Protein 5I14 (pdb70)

Foldseek 3Di:
DALLVLLCVVPPNDPDPPVVVVVVVVLLVQLVVLQCVDPLRNLLLVQDDRQLNSLSSSVCSPQNSVRSSVLNVLSVCSNVLVLVSSLVVQCVDPVCVVPVLSSVQSSVCSVPVDNVSVPD/DALLVLLCVVVVVDDDDPVVVVVVVVLLVVLVVLQCPDPLRNLLLVQDDRQLNSLSSSVCSVQNSVRSSVLRQLSVCSNVLVLVSSLVVLCPDPVCVVPVLSSVQSSVCSNPVDNVSVD

InterPro domains:
  IPR001165 T4-type lysozyme [PR00684] (4-23)
  IPR001165 T4-type lysozyme [PR00684] (24-42)
  IPR001165 T4-type lysozyme [PR00684] (51-70)
  IPR001165 T4-type lysozyme [PR00684] (72-92)
  IPR001165 T4-type lysozyme [PR00684] (95-114)
  IPR001165 T4-type lysozyme [PR00684] (118-137)
  IPR001165 T4-type lysozyme [PR00684] (138-159)
  IPR002196 Glycoside hydrolase, family 24 [PF00959] (11-135)
  IPR023346 Lysozyme-like domain superfamily [SSF53955] (1-161)
  IPR023347 Lysozyme domain superfamily [G3DSA:1.10.530.40] (1-164)
  IPR034690 Endolysin T4 type [MF_04110] (1-159)
  IPR052619 Bacteriophage lysozyme-like [PTHR37406] (4-161)

Structure (mmCIF, N/CA/C/O backbone):
data_5I14
#
_entry.id   5I14
#
_cell.length_a   60.088
_cell.length_b   61.206
_cell.length_c   69.806
_cell.angle_alpha   90.00
_cell.angle_beta   90.00
_cell.angle_gamma   90.00
#
_symmetry.space_group_name_H-M   'P 21 21 21'
#
loop_
_entity.id
_entity.type
_entity.pdbx_description
1 polymer 'mutated and truncated T4 lysozyme'
2 non-polymer 'NICKEL (II) ION'
3 water water
#
loop_
_atom_site.group_PDB
_atom_site.id
_atom_site.type_symbol
_atom_site.label_atom_id
_atom_site.label_alt_id
_atom_site.label_comp_id
_atom_site.label_asym_id
_atom_site.label_entity_id
_atom_site.label_seq_id
_atom_site.pdbx_PDB_ins_code
_atom_site.Cartn_x
_atom_site.Cartn_y
_atom_site.Cartn_z
_atom_site.occupancy
_atom_site.B_iso_or_equiv
_atom_site.auth_seq_id
_atom_site.auth_comp_id
_atom_site.auth_asym_id
_atom_site.auth_atom_id
_atom_site.pdbx_PDB_model_num
ATOM 1 N N . MET A 1 1 ? 0.791 -6.502 7.737 1.00 52.60 1 MET A N 1
ATOM 2 C CA . MET A 1 1 ? 1.919 -5.754 7.197 1.00 45.85 1 MET A CA 1
ATOM 3 C C . MET A 1 1 ? 1.678 -5.389 5.735 1.00 39.16 1 MET A C 1
ATOM 4 O O . MET A 1 1 ? 1.129 -6.177 4.967 1.00 37.83 1 MET A O 1
ATOM 9 N N . ASN A 1 2 ? 2.088 -4.184 5.364 1.00 34.94 2 ASN A N 1
ATOM 10 C CA . ASN A 1 2 ? 2.020 -3.712 3.986 1.00 32.86 2 ASN A CA 1
ATOM 11 C C . ASN A 1 2 ? 3.070 -2.628 3.776 1.00 32.43 2 ASN A C 1
ATOM 12 O O . ASN A 1 2 ? 3.829 -2.321 4.698 1.00 31.37 2 ASN A O 1
ATOM 17 N N . ILE A 1 3 ? 3.119 -2.041 2.582 1.00 29.92 3 ILE A N 1
ATOM 18 C CA . ILE A 1 3 ? 4.159 -1.059 2.276 1.00 30.11 3 ILE A CA 1
ATOM 19 C C . ILE A 1 3 ? 4.125 0.125 3.250 1.00 29.38 3 ILE A C 1
ATOM 20 O O . ILE A 1 3 ? 5.173 0.650 3.631 1.00 30.14 3 ILE A O 1
ATOM 25 N N . PHE A 1 4 ? 2.929 0.532 3.675 1.00 29.99 4 PHE A N 1
ATOM 26 C CA . PHE A 1 4 ? 2.807 1.658 4.592 1.00 26.91 4 PHE A CA 1
ATOM 27 C C . PHE A 1 4 ? 3.354 1.310 5.977 1.00 30.61 4 PHE A C 1
ATOM 28 O O . PHE A 1 4 ? 4.107 2.089 6.561 1.00 35.13 4 PHE A O 1
ATOM 36 N N . GLU A 1 5 ? 2.991 0.138 6.489 1.00 32.28 5 GL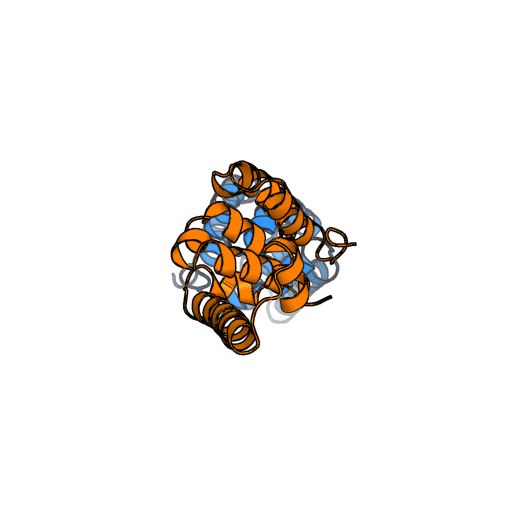U A N 1
ATOM 37 C CA . GLU A 1 5 ? 3.472 -0.303 7.794 1.00 33.77 5 GLU A CA 1
ATOM 38 C C . GLU A 1 5 ? 4.966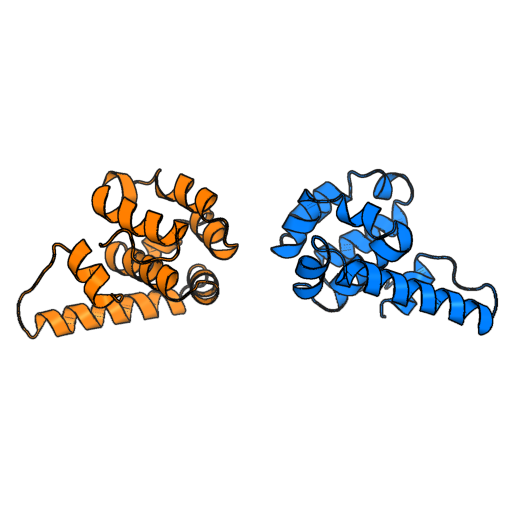 -0.573 7.736 1.00 35.48 5 GLU A C 1
ATOM 39 O O . GLU A 1 5 ? 5.705 -0.258 8.667 1.00 37.72 5 GLU A O 1
ATOM 45 N N . MET A 1 6 ? 5.400 -1.150 6.621 1.00 36.14 6 MET A N 1
ATOM 46 C CA . MET A 1 6 ? 6.813 -1.440 6.392 1.00 33.22 6 MET A CA 1
ATOM 47 C C . MET A 1 6 ? 7.660 -0.174 6.424 1.00 36.18 6 MET A C 1
ATOM 48 O O . MET A 1 6 ? 8.692 -0.114 7.097 1.00 33.82 6 MET A O 1
ATOM 53 N N . LEU A 1 7 ? 7.213 0.842 5.699 1.00 31.95 7 LEU A N 1
ATOM 54 C CA . LEU A 1 7 ? 7.954 2.089 5.617 1.00 37.30 7 LEU A CA 1
ATOM 55 C C . LEU A 1 7 ? 7.935 2.845 6.943 1.00 39.20 7 LEU A C 1
ATOM 56 O O . LEU A 1 7 ? 8.888 3.552 7.259 1.00 41.66 7 LEU A O 1
ATOM 61 N N . ARG A 1 8 ? 6.870 2.675 7.727 1.00 41.65 8 ARG A N 1
ATOM 62 C CA . ARG A 1 8 ? 6.773 3.352 9.020 1.00 43.23 8 ARG A CA 1
ATOM 63 C C . ARG A 1 8 ? 7.834 2.796 9.961 1.00 44.64 8 ARG A C 1
ATOM 64 O O . ARG A 1 8 ? 8.440 3.534 10.735 1.00 45.75 8 ARG A O 1
ATOM 72 N N . ILE A 1 9 ? 8.063 1.491 9.870 1.00 44.00 9 ILE A N 1
ATOM 73 C CA . ILE A 1 9 ? 9.116 0.825 10.636 1.00 42.40 9 ILE A CA 1
ATOM 74 C C . ILE A 1 9 ? 10.513 1.272 10.208 1.00 44.73 9 ILE A C 1
ATOM 75 O O . ILE A 1 9 ? 11.358 1.598 11.048 1.00 44.78 9 ILE A O 1
ATOM 80 N N . ASP A 1 10 ? 10.746 1.314 8.901 1.00 41.22 10 ASP A N 1
ATOM 81 C CA . ASP A 1 10 ? 12.066 1.653 8.389 1.00 45.44 10 ASP A CA 1
ATOM 82 C C . ASP A 1 10 ? 12.352 3.147 8.547 1.00 46.19 10 ASP A C 1
ATOM 83 O O . ASP A 1 10 ? 13.503 3.554 8.711 1.00 48.25 10 ASP A O 1
ATOM 88 N N . GLU A 1 11 ? 11.340 3.962 8.379 1.00 48.01 11 GLU A N 1
ATOM 89 C CA . GLU A 1 11 ? 11.481 5.390 8.537 1.00 49.53 11 GLU A CA 1
ATOM 90 C C . GLU A 1 11 ? 11.125 5.657 9.972 1.00 54.23 11 GLU A C 1
ATOM 91 O O . GLU A 1 11 ? 11.093 4.721 10.740 1.00 58.38 11 GLU A O 1
ATOM 97 N N . GLY A 1 12 ? 10.961 6.907 10.367 1.00 60.67 12 GLY A N 1
ATOM 98 C CA . GLY A 1 12 ? 10.642 7.163 11.757 1.00 63.70 12 GLY A CA 1
ATOM 99 C C . GLY A 1 12 ? 9.310 6.655 12.274 1.00 64.73 12 GLY A C 1
ATOM 100 O O . GLY A 1 12 ? 9.262 5.940 13.256 1.00 66.00 12 GLY A O 1
ATOM 101 N N . GLY A 1 13 ? 8.236 6.942 11.551 1.00 63.80 13 GLY A N 1
ATOM 102 C CA . GLY A 1 13 ? 6.921 6.940 12.152 1.00 62.87 13 GLY A CA 1
ATOM 103 C C . GLY A 1 13 ? 6.743 8.225 12.962 1.00 69.10 13 GLY A C 1
ATOM 104 O O . GLY A 1 13 ? 7.449 9.183 12.749 1.00 68.76 13 GLY A O 1
ATOM 105 N N . GLY A 1 14 ? 5.769 8.239 13.854 1.00 71.80 14 GLY A N 1
ATOM 106 C CA . GLY A 1 14 ? 5.629 9.220 14.924 1.00 66.70 14 GLY A CA 1
ATOM 107 C C . GLY A 1 14 ? 5.190 10.649 14.694 1.00 66.32 14 GLY A C 1
ATOM 108 O O . GLY A 1 14 ? 4.166 11.096 15.216 1.00 66.61 14 GLY A O 1
ATOM 109 N N . SER A 1 15 ? 5.940 11.372 13.893 1.00 62.42 15 SER A N 1
ATOM 110 C CA . SER A 1 15 ? 5.923 12.812 13.962 1.00 58.14 15 SER A CA 1
ATOM 111 C C . SER A 1 15 ? 4.974 13.514 13.019 1.00 57.14 15 SER A C 1
ATOM 112 O O . SER A 1 15 ? 5.094 13.392 11.805 1.00 58.87 15 SER A O 1
ATOM 114 N N . GLY A 1 16 ? 4.054 14.274 13.607 1.00 56.51 16 GLY A N 1
ATOM 115 C CA . GLY A 1 16 ? 3.118 15.128 12.906 1.00 51.91 16 GLY A CA 1
ATOM 116 C C . GLY A 1 16 ? 1.619 14.921 12.677 1.00 56.92 16 GLY A C 1
ATOM 117 O O . GLY A 1 16 ? 0.982 15.829 12.150 1.00 52.18 16 GLY A O 1
ATOM 118 N N . GLY A 1 17 ? 1.040 13.794 13.071 1.00 55.97 17 GLY A N 1
ATOM 119 C CA . GLY A 1 17 ? -0.405 13.633 12.997 1.00 57.69 17 GLY A CA 1
ATOM 120 C C . GLY A 1 17 ? -0.957 13.356 11.618 1.00 53.70 17 GLY A C 1
ATOM 121 O O . GLY A 1 17 ? -0.201 12.929 10.796 1.00 52.48 17 GLY A O 1
ATOM 122 N N . ASP A 1 18 ? -2.252 13.570 11.389 1.00 52.91 18 ASP A N 1
ATOM 123 C CA . ASP A 1 18 ? -2.847 13.320 10.074 1.00 53.87 18 ASP A CA 1
ATOM 124 C C . ASP A 1 18 ? -2.324 14.173 8.922 1.00 50.11 18 ASP A C 1
ATOM 125 O O . ASP A 1 18 ? -2.369 13.749 7.764 1.00 44.30 18 ASP A O 1
ATOM 130 N N . GLU A 1 19 ? -1.815 15.362 9.220 1.00 49.07 19 GLU A N 1
ATOM 131 C CA . GLU A 1 19 ? -1.225 16.174 8.165 1.00 43.06 19 GLU A CA 1
ATOM 132 C C . GLU A 1 19 ? 0.126 15.629 7.733 1.00 39.75 19 GLU A C 1
ATOM 133 O O . GLU A 1 19 ? 0.479 15.676 6.552 1.00 37.42 19 GLU A O 1
ATOM 139 N N . ALA A 1 20 ? 0.860 15.079 8.691 1.00 43.48 20 ALA A N 1
ATOM 140 C CA . ALA A 1 20 ? 2.156 14.483 8.409 1.00 38.61 20 ALA A CA 1
ATOM 141 C C . ALA A 1 20 ? 1.971 13.188 7.637 1.00 35.40 20 ALA A C 1
ATOM 142 O O . ALA A 1 20 ? 2.823 12.800 6.844 1.00 34.28 20 ALA A O 1
ATOM 144 N N . GLU A 1 21 ? 0.832 12.540 7.836 1.00 38.55 21 GLU A N 1
ATOM 145 C CA . GLU A 1 21 ? 0.614 11.256 7.195 1.00 39.20 21 GLU A CA 1
ATOM 146 C C . GLU A 1 21 ? 0.176 11.471 5.759 1.00 36.19 21 GLU A C 1
ATOM 147 O O . GLU A 1 21 ? 0.366 10.607 4.909 1.00 34.25 21 GLU A O 1
ATOM 153 N N . LYS A 1 22 ? -0.352 12.656 5.473 1.00 31.93 22 LYS A N 1
ATOM 154 C CA . LYS A 1 22 ? -0.632 13.029 4.094 1.00 30.55 22 LYS A CA 1
ATOM 155 C C . LYS A 1 22 ? 0.659 13.136 3.294 1.00 34.14 22 LYS A C 1
ATOM 156 O O . LYS A 1 22 ? 0.732 12.652 2.167 1.00 29.69 22 LYS A O 1
ATOM 159 N N . LEU A 1 23 ? 1.682 13.755 3.881 1.00 29.20 23 LEU A N 1
ATOM 160 C CA . LEU A 1 23 ? 2.973 13.875 3.214 1.00 33.06 23 LEU A CA 1
ATOM 161 C C . LEU A 1 23 ? 3.608 12.501 3.019 1.00 30.33 23 LEU A C 1
ATOM 162 O O . LEU A 1 23 ? 4.182 12.216 1.969 1.00 29.17 23 LEU A O 1
ATOM 167 N N . PHE A 1 24 ? 3.504 11.662 4.044 1.00 29.62 24 PHE A N 1
ATOM 168 C CA . PHE A 1 24 ? 3.994 10.288 3.978 1.00 30.34 24 PHE A CA 1
ATOM 169 C C . PHE A 1 24 ? 3.307 9.513 2.852 1.00 30.38 24 PHE A C 1
ATOM 170 O O . PHE A 1 24 ? 3.976 8.909 2.009 1.00 29.17 24 PHE A O 1
ATOM 178 N N . ASN A 1 25 ? 1.978 9.554 2.818 1.00 31.82 25 ASN A N 1
ATOM 179 C CA . ASN A 1 25 ? 1.244 8.848 1.773 1.00 31.18 25 ASN A CA 1
ATOM 180 C C . ASN A 1 25 ? 1.599 9.384 0.392 1.00 29.59 25 ASN A C 1
ATOM 181 O O . ASN A 1 25 ? 1.737 8.621 -0.560 1.00 29.70 25 ASN A O 1
ATOM 186 N N . GLN A 1 26 ? 1.774 10.697 0.291 1.00 28.90 26 GLN A N 1
ATOM 187 C CA . GLN A 1 26 ? 2.132 11.310 -0.981 1.00 27.81 26 GLN A CA 1
ATOM 188 C C . GLN A 1 26 ? 3.505 10.831 -1.440 1.00 30.74 26 GLN A C 1
ATOM 189 O O . GLN A 1 26 ? 3.733 10.628 -2.632 1.00 29.75 26 GLN A O 1
ATOM 195 N N . ASP A 1 27 ? 4.420 10.652 -0.494 1.00 29.82 27 ASP A N 1
ATOM 196 C CA . ASP A 1 27 ? 5.750 10.157 -0.835 1.00 26.94 27 ASP A CA 1
ATOM 197 C C . ASP A 1 27 ? 5.678 8.694 -1.295 1.00 26.07 27 ASP A C 1
ATOM 198 O O . ASP A 1 27 ? 6.404 8.289 -2.205 1.00 25.95 27 ASP A O 1
ATOM 203 N N . VAL A 1 28 ? 4.797 7.907 -0.681 1.00 26.73 28 VAL A N 1
ATOM 204 C CA . VAL A 1 28 ? 4.605 6.526 -1.121 1.00 28.33 28 VAL A CA 1
ATOM 205 C C . VAL A 1 28 ? 4.061 6.534 -2.545 1.00 28.58 28 VAL A C 1
ATOM 206 O O . VAL A 1 28 ? 4.566 5.825 -3.411 1.00 27.57 28 VAL A O 1
ATOM 210 N N . ASP A 1 29 ? 3.054 7.371 -2.789 1.00 27.52 29 ASP A N 1
ATOM 211 C CA . ASP A 1 29 ? 2.484 7.506 -4.126 1.00 27.01 29 ASP A CA 1
ATOM 212 C C . ASP A 1 29 ? 3.522 7.923 -5.156 1.00 30.34 29 ASP A C 1
ATOM 213 O O . ASP A 1 29 ? 3.535 7.399 -6.270 1.00 33.80 29 ASP A O 1
ATOM 218 N N . ALA A 1 30 ? 4.397 8.855 -4.778 1.00 30.65 30 ALA A N 1
ATOM 219 C CA . ALA A 1 30 ? 5.441 9.344 -5.675 1.00 30.81 30 ALA A CA 1
ATOM 220 C C . ALA A 1 30 ? 6.435 8.240 -6.020 1.00 32.75 30 ALA A C 1
ATOM 221 O O . ALA A 1 30 ? 6.948 8.180 -7.137 1.00 31.81 30 ALA A O 1
ATOM 223 N N . ALA A 1 31 ? 6.717 7.384 -5.044 1.00 29.13 31 ALA A N 1
ATOM 224 C CA . ALA A 1 31 ? 7.622 6.259 -5.249 1.00 28.25 31 ALA A CA 1
ATOM 225 C C . ALA A 1 31 ? 7.042 5.291 -6.282 1.00 30.65 31 ALA A C 1
ATOM 226 O O . ALA A 1 31 ? 7.734 4.855 -7.200 1.00 31.98 31 ALA A O 1
ATOM 228 N N . VAL A 1 32 ? 5.759 4.984 -6.137 1.00 29.56 32 VAL A N 1
ATOM 229 C CA . VAL A 1 32 ? 5.073 4.094 -7.064 1.00 31.56 32 VAL A CA 1
ATOM 230 C C . VAL A 1 32 ? 5.034 4.703 -8.462 1.00 34.99 32 VAL A C 1
ATOM 231 O O . VAL A 1 32 ? 5.289 4.022 -9.454 1.00 33.77 32 VAL A O 1
ATOM 235 N N . ARG A 1 33 ? 4.736 5.997 -8.530 1.00 33.78 33 ARG A N 1
ATOM 236 C CA . ARG A 1 33 ? 4.685 6.692 -9.809 1.00 35.71 33 ARG A CA 1
ATOM 237 C C . ARG A 1 33 ? 6.058 6.723 -10.468 1.00 33.97 33 ARG A C 1
ATOM 238 O O . ARG A 1 33 ? 6.175 6.581 -11.685 1.00 36.56 33 ARG A O 1
ATOM 246 N N . GLY A 1 34 ? 7.094 6.906 -9.658 1.00 32.98 34 GLY A N 1
ATOM 247 C CA . GLY A 1 34 ? 8.457 6.874 -10.148 1.00 35.34 34 GLY A CA 1
ATOM 248 C C . GLY A 1 34 ? 8.791 5.535 -10.775 1.00 37.57 34 GLY A C 1
ATOM 249 O O . GLY A 1 34 ? 9.427 5.466 -11.827 1.00 38.39 34 GLY A O 1
ATOM 250 N N . ILE A 1 35 ? 8.362 4.464 -10.116 1.00 33.41 35 ILE A N 1
ATOM 251 C CA . ILE A 1 35 ? 8.551 3.117 -10.633 1.00 34.21 35 ILE A CA 1
ATOM 252 C C . ILE A 1 35 ? 7.835 2.922 -11.966 1.00 35.63 35 ILE A C 1
ATOM 253 O O . ILE A 1 35 ? 8.441 2.508 -12.953 1.00 36.63 35 ILE A O 1
ATOM 258 N N . LEU A 1 36 ? 6.549 3.250 -11.995 1.00 34.92 36 LEU A N 1
ATOM 259 C CA . LEU A 1 36 ? 5.708 2.953 -13.148 1.00 37.83 36 LEU A CA 1
ATOM 260 C C . LEU A 1 36 ? 6.037 3.779 -14.391 1.00 37.24 36 LEU A C 1
ATOM 261 O O . LEU A 1 36 ? 5.631 3.420 -15.494 1.00 40.01 36 LEU A O 1
ATOM 266 N N . ARG A 1 37 ? 6.783 4.866 -14.231 1.00 37.81 37 ARG A N 1
ATOM 267 C CA . ARG A 1 37 ? 7.119 5.695 -15.383 1.00 39.30 37 ARG A CA 1
ATOM 268 C C . ARG A 1 37 ? 8.560 5.466 -15.821 1.00 43.28 37 ARG A C 1
ATOM 269 O O . ARG A 1 37 ? 9.014 6.020 -16.823 1.00 44.09 37 ARG A O 1
ATOM 277 N N . ASN A 1 38 ? 9.278 4.638 -15.070 1.00 41.77 38 ASN A N 1
ATOM 278 C CA . ASN A 1 38 ? 10.661 4.340 -15.399 1.00 36.24 38 ASN A CA 1
ATOM 279 C C . ASN A 1 38 ? 10.767 3.031 -16.178 1.00 39.26 38 ASN A C 1
ATOM 280 O O . ASN A 1 38 ? 10.261 1.995 -15.744 1.00 35.61 38 ASN A O 1
ATOM 285 N N . ALA A 1 39 ? 11.445 3.087 -17.321 1.00 35.37 39 ALA A N 1
ATOM 286 C CA . ALA A 1 39 ? 11.514 1.959 -18.243 1.00 38.94 39 ALA A CA 1
ATOM 287 C C . ALA A 1 39 ? 12.291 0.772 -17.678 1.00 38.80 39 ALA A C 1
ATOM 288 O O . ALA A 1 39 ? 12.093 -0.360 -18.112 1.00 42.34 39 ALA A O 1
ATOM 290 N N . LYS A 1 40 ? 13.186 1.025 -16.727 1.00 39.59 40 LYS A N 1
ATOM 291 C CA . LYS A 1 40 ? 13.950 -0.060 -16.119 1.00 39.22 40 LYS A CA 1
ATOM 292 C C . LYS A 1 40 ? 13.242 -0.662 -14.904 1.00 39.75 40 LYS A C 1
ATOM 293 O O . LYS A 1 40 ? 13.380 -1.855 -14.628 1.00 41.91 40 LYS A O 1
ATOM 299 N N . LEU A 1 41 ? 12.480 0.160 -14.184 1.00 33.16 41 LEU A N 1
ATOM 300 C CA . LEU A 1 41 ? 11.846 -0.279 -12.943 1.00 32.68 41 LEU A CA 1
ATOM 301 C C . LEU A 1 41 ? 10.484 -0.932 -13.166 1.00 33.98 41 LEU A C 1
ATOM 302 O O . LEU A 1 41 ? 10.147 -1.909 -12.500 1.00 30.06 41 LEU A O 1
ATOM 307 N N . LYS A 1 42 ? 9.699 -0.394 -14.096 1.00 33.71 42 LYS A N 1
ATOM 308 C CA . LYS A 1 42 ? 8.335 -0.884 -14.304 1.00 32.56 42 LYS A CA 1
ATOM 309 C C . LYS A 1 42 ? 8.268 -2.374 -14.675 1.00 37.03 42 LYS A C 1
ATOM 310 O O . LYS A 1 42 ? 7.473 -3.103 -14.088 1.00 30.64 42 LYS A O 1
ATOM 316 N N . PRO A 1 43 ? 9.094 -2.841 -15.638 1.00 35.95 43 PRO A N 1
ATOM 317 C CA . PRO A 1 43 ? 8.972 -4.266 -15.961 1.00 35.94 43 PRO A CA 1
ATOM 318 C C . PRO A 1 43 ? 9.364 -5.178 -14.800 1.00 32.89 43 PRO A C 1
ATOM 319 O O . PRO A 1 43 ? 8.850 -6.290 -14.699 1.00 31.43 43 PRO A O 1
ATOM 323 N N . VAL A 1 44 ? 10.263 -4.716 -13.940 1.00 32.05 44 VAL A N 1
ATOM 324 C CA . VAL A 1 44 ? 10.612 -5.479 -12.752 1.00 30.83 44 VAL A CA 1
ATOM 325 C C . VAL A 1 44 ? 9.429 -5.503 -11.790 1.00 29.21 44 VAL A C 1
ATOM 326 O O . VAL A 1 44 ? 8.988 -6.565 -11.352 1.00 31.37 44 VAL A O 1
ATOM 330 N N . TYR A 1 45 ? 8.917 -4.316 -11.479 1.00 27.88 45 TYR A N 1
ATOM 331 C CA . TYR A 1 45 ? 7.759 -4.163 -10.606 1.00 29.14 45 TYR A CA 1
ATOM 332 C C . TYR A 1 45 ? 6.584 -5.028 -11.060 1.00 32.12 45 TYR A C 1
ATOM 333 O O . TYR A 1 45 ? 5.970 -5.726 -10.250 1.00 30.02 45 TYR A O 1
ATOM 342 N N . ASP A 1 46 ? 6.273 -4.981 -12.352 1.00 31.88 46 ASP A N 1
ATOM 343 C CA . ASP A 1 46 ? 5.153 -5.750 -12.894 1.00 35.85 46 ASP A CA 1
ATOM 344 C C . ASP A 1 46 ? 5.322 -7.253 -12.700 1.00 35.84 46 ASP A C 1
ATOM 345 O O . ASP A 1 46 ? 4.340 -7.978 -12.564 1.00 35.10 46 ASP A O 1
ATOM 350 N N . SER A 1 47 ? 6.568 -7.719 -12.701 1.00 31.36 47 SER A N 1
ATOM 351 C CA . SER A 1 47 ? 6.846 -9.144 -12.578 1.00 32.09 47 SER A CA 1
ATOM 352 C C . SER A 1 47 ? 6.806 -9.608 -11.124 1.00 31.05 47 SER A C 1
ATOM 353 O O . SER A 1 47 ? 6.735 -10.800 -10.858 1.00 30.81 47 SER A O 1
ATOM 356 N N . LEU A 1 48 ? 6.866 -8.666 -10.188 1.00 25.97 48 LEU A N 1
ATOM 357 C CA . LEU A 1 48 ? 6.970 -9.010 -8.771 1.00 25.40 48 LEU A CA 1
ATOM 358 C C . LEU A 1 48 ? 5.630 -9.300 -8.092 1.00 30.70 48 LEU A C 1
ATOM 359 O O . LEU A 1 48 ? 4.597 -8.749 -8.467 1.00 30.95 48 LEU A O 1
ATOM 364 N N . ASP A 1 49 ? 5.680 -10.163 -7.078 1.00 27.95 49 ASP A N 1
ATOM 365 C CA . ASP A 1 49 ? 4.558 -10.424 -6.184 1.00 31.76 49 ASP A CA 1
ATOM 366 C C . ASP A 1 49 ? 4.344 -9.241 -5.249 1.00 32.51 49 ASP A C 1
ATOM 367 O O . ASP A 1 49 ? 5.197 -8.359 -5.154 1.00 29.31 49 ASP A O 1
ATOM 372 N N . ALA A 1 50 ? 3.219 -9.247 -4.539 1.00 29.21 50 ALA A N 1
ATOM 373 C CA . ALA A 1 50 ? 2.814 -8.126 -3.692 1.00 30.63 50 ALA A CA 1
ATOM 374 C C . ALA A 1 50 ? 3.824 -7.785 -2.598 1.00 29.41 50 ALA A C 1
ATOM 375 O O . ALA A 1 50 ? 4.023 -6.614 -2.273 1.00 29.43 50 ALA A O 1
ATOM 377 N N . VAL A 1 51 ? 4.430 -8.806 -2.002 1.00 26.59 51 VAL A N 1
ATOM 378 C CA . VAL A 1 51 ? 5.392 -8.578 -0.931 1.00 29.15 51 VAL A CA 1
ATOM 379 C C . VAL A 1 51 ? 6.677 -7.957 -1.482 1.00 27.77 51 VAL A C 1
ATOM 380 O O . VAL A 1 51 ? 7.198 -6.981 -0.933 1.00 25.70 51 VAL A O 1
ATOM 384 N N . ARG A 1 52 ? 7.180 -8.509 -2.581 1.00 26.25 52 ARG A N 1
ATOM 385 C CA . ARG A 1 52 ? 8.411 -7.992 -3.179 1.00 28.77 52 ARG A CA 1
ATOM 386 C C . ARG A 1 52 ? 8.187 -6.648 -3.867 1.00 24.80 52 ARG A C 1
ATOM 387 O O . ARG A 1 52 ? 9.110 -5.838 -3.973 1.00 24.82 52 ARG A O 1
ATOM 395 N N . ARG A 1 53 ? 6.967 -6.403 -4.338 1.00 24.76 53 ARG A N 1
ATOM 396 C CA . ARG A 1 53 ? 6.634 -5.078 -4.836 1.00 26.17 53 ARG A CA 1
ATOM 397 C C . ARG A 1 53 ? 6.848 -4.029 -3.759 1.00 26.35 53 ARG A C 1
ATOM 398 O O . ARG A 1 53 ? 7.376 -2.953 -4.032 1.00 25.43 53 ARG A O 1
ATOM 406 N N . ALA A 1 54 ? 6.454 -4.352 -2.531 1.00 23.97 54 ALA A N 1
ATOM 407 C CA . ALA A 1 54 ? 6.636 -3.433 -1.412 1.00 29.35 54 ALA A CA 1
ATOM 408 C C . ALA A 1 54 ? 8.119 -3.171 -1.155 1.00 26.81 54 ALA A C 1
ATOM 409 O O . ALA A 1 54 ? 8.534 -2.042 -0.887 1.00 25.63 54 ALA A O 1
ATOM 411 N N . ALA A 1 55 ? 8.925 -4.221 -1.248 1.00 24.51 55 ALA A N 1
ATOM 412 C CA . ALA A 1 55 ? 10.359 -4.066 -1.063 1.00 25.36 55 ALA A CA 1
ATOM 413 C C . ALA A 1 55 ? 10.944 -3.095 -2.083 1.00 26.19 55 ALA A C 1
ATOM 414 O O . ALA A 1 55 ? 11.795 -2.274 -1.744 1.00 25.84 55 ALA A O 1
ATOM 416 N N . LEU A 1 56 ? 10.485 -3.170 -3.328 1.00 24.02 56 LEU A N 1
ATOM 417 C CA . LEU A 1 56 ? 11.004 -2.272 -4.360 1.00 24.76 56 LEU A CA 1
ATOM 418 C C . LEU A 1 56 ? 10.529 -0.832 -4.137 1.00 24.67 56 LEU A C 1
ATOM 419 O O . LEU A 1 56 ? 11.295 0.119 -4.305 1.00 24.7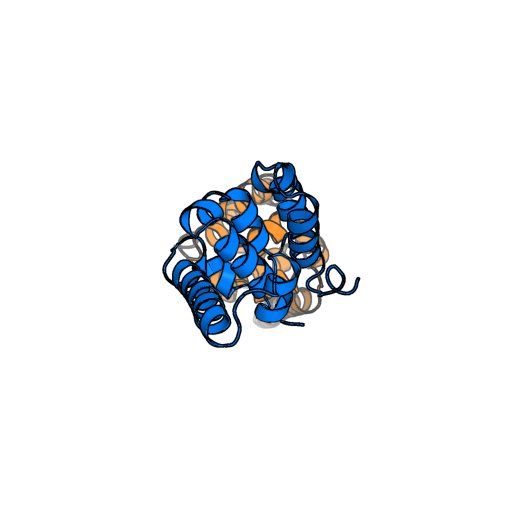3 56 LEU A O 1
ATOM 424 N N . ILE A 1 57 ? 9.268 -0.675 -3.755 1.00 26.33 57 ILE A N 1
ATOM 425 C CA . ILE A 1 57 ? 8.747 0.645 -3.428 1.00 23.37 57 ILE A CA 1
ATOM 426 C C . ILE A 1 57 ? 9.548 1.260 -2.280 1.00 26.38 57 ILE A C 1
ATOM 427 O O . ILE A 1 57 ? 9.875 2.447 -2.306 1.00 26.58 57 ILE A O 1
ATOM 432 N N . ASN A 1 58 ? 9.868 0.434 -1.286 1.00 23.51 58 ASN A N 1
ATOM 433 C CA . ASN A 1 58 ? 10.676 0.844 -0.137 1.00 26.65 58 ASN A CA 1
ATOM 434 C C . ASN A 1 58 ? 12.010 1.462 -0.579 1.00 27.83 58 ASN A C 1
ATOM 435 O O . ASN A 1 58 ? 12.385 2.548 -0.122 1.00 26.99 58 ASN A O 1
ATOM 440 N N . MET A 1 59 ? 12.727 0.761 -1.453 1.00 27.82 59 MET A N 1
ATOM 441 C CA . MET A 1 59 ? 13.990 1.267 -1.994 1.00 25.23 59 MET A CA 1
ATOM 442 C C . MET A 1 59 ? 13.823 2.602 -2.709 1.00 29.25 59 MET A C 1
ATOM 443 O O . MET A 1 59 ? 14.625 3.514 -2.523 1.00 28.32 59 MET A O 1
ATOM 448 N N . VAL A 1 60 ? 12.786 2.717 -3.529 1.00 27.92 60 VAL A N 1
ATOM 449 C CA . VAL A 1 60 ? 12.558 3.949 -4.280 1.00 28.02 60 VAL A CA 1
ATOM 450 C C . VAL A 1 60 ? 12.134 5.081 -3.352 1.00 27.95 60 VAL A C 1
ATOM 451 O O . VAL A 1 60 ? 12.541 6.229 -3.539 1.00 30.64 60 VAL A O 1
ATOM 455 N N . PHE A 1 61 ? 11.357 4.752 -2.326 1.00 27.94 61 PHE A N 1
ATOM 456 C CA . PHE A 1 61 ? 10.985 5.732 -1.306 1.00 29.40 61 PHE A CA 1
ATOM 457 C C . PHE A 1 61 ? 12.246 6.311 -0.660 1.00 30.78 61 PHE A C 1
ATOM 458 O O . PHE A 1 61 ? 12.343 7.514 -0.417 1.00 28.99 61 PHE A O 1
ATOM 466 N N . GLN A 1 62 ? 13.216 5.445 -0.388 1.00 28.12 62 GLN A N 1
ATOM 467 C CA . GLN A 1 62 ? 14.426 5.864 0.310 1.00 33.70 62 GLN A CA 1
ATOM 468 C C . GLN A 1 62 ? 15.426 6.576 -0.605 1.00 33.47 62 GLN A C 1
ATOM 469 O O . GLN A 1 62 ? 15.972 7.623 -0.248 1.00 32.83 62 GLN A O 1
ATOM 475 N N . MET A 1 63 ? 15.659 6.020 -1.789 1.00 32.15 63 MET A N 1
ATOM 476 C CA . MET A 1 63 ? 16.757 6.488 -2.635 1.00 32.84 63 MET A CA 1
ATOM 477 C C . MET A 1 63 ? 16.329 7.266 -3.876 1.00 36.89 63 MET A C 1
ATOM 478 O O . MET A 1 63 ? 17.158 7.912 -4.517 1.00 35.87 63 MET A O 1
ATOM 483 N N . GLY A 1 64 ? 15.047 7.199 -4.215 1.00 34.87 64 GLY A N 1
ATOM 484 C CA . GLY A 1 64 ? 14.540 7.857 -5.407 1.00 35.69 64 GLY A CA 1
ATOM 485 C C . GLY A 1 64 ? 14.599 6.942 -6.612 1.00 34.30 64 GLY A C 1
ATOM 486 O O . GLY A 1 64 ? 15.368 5.977 -6.623 1.00 33.23 64 GLY A O 1
ATOM 487 N N . GLU A 1 65 ? 13.807 7.252 -7.638 1.00 33.60 65 GLU A N 1
ATOM 488 C CA . GLU A 1 65 ? 13.692 6.369 -8.794 1.00 35.99 65 GLU A CA 1
ATOM 489 C C . GLU A 1 65 ? 15.007 6.266 -9.563 1.00 36.81 65 GLU A C 1
ATOM 490 O O . GLU A 1 65 ? 15.375 5.187 -10.019 1.00 35.61 65 GLU A O 1
ATOM 496 N N . THR A 1 66 ? 15.733 7.370 -9.690 1.00 35.69 66 THR A N 1
ATOM 497 C CA . THR A 1 66 ? 16.980 7.335 -10.445 1.00 33.39 66 THR A CA 1
ATOM 498 C C . THR A 1 66 ? 18.025 6.504 -9.712 1.00 31.75 66 THR A C 1
ATOM 499 O O . THR A 1 66 ? 18.789 5.767 -10.331 1.00 35.32 66 THR A O 1
ATOM 503 N N . GLY A 1 67 ? 18.054 6.628 -8.390 1.00 28.97 67 GLY A N 1
ATOM 504 C CA . GLY A 1 67 ? 18.983 5.863 -7.582 1.00 32.13 67 GLY A CA 1
ATOM 505 C C . GLY A 1 67 ? 18.776 4.368 -7.737 1.00 34.03 67 GLY A C 1
ATOM 506 O O . GLY A 1 67 ? 19.716 3.619 -7.999 1.00 27.76 67 GLY A O 1
ATOM 507 N N . VAL A 1 68 ? 17.532 3.929 -7.587 1.00 30.79 68 VAL A N 1
ATOM 508 C CA . VAL A 1 68 ? 17.231 2.504 -7.643 1.00 28.56 68 VAL A CA 1
ATOM 509 C C . VAL A 1 68 ? 17.440 1.953 -9.051 1.00 29.38 68 VAL A C 1
ATOM 510 O O . VAL A 1 68 ? 17.942 0.844 -9.222 1.00 32.63 68 VAL A O 1
ATOM 514 N N . ALA A 1 69 ? 17.100 2.752 -10.058 1.00 29.04 69 ALA A N 1
ATOM 515 C CA . ALA A 1 69 ? 17.258 2.339 -11.451 1.00 31.70 69 ALA A CA 1
ATOM 516 C C . ALA A 1 69 ? 18.725 2.106 -11.815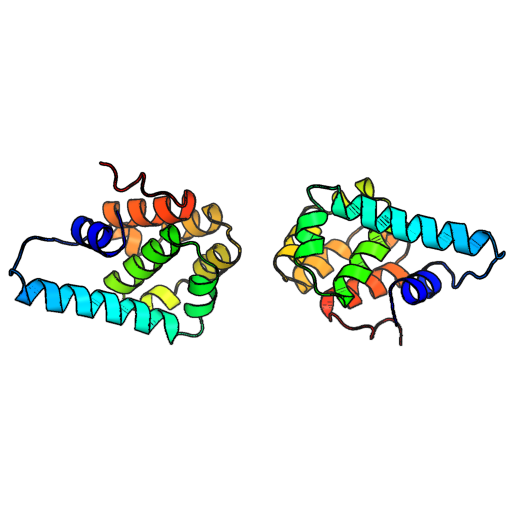 1.00 34.25 69 ALA A C 1
ATOM 517 O O . ALA A 1 69 ? 19.028 1.508 -12.846 1.00 35.09 69 ALA A O 1
ATOM 519 N N . GLY A 1 70 ? 19.628 2.592 -10.972 1.00 32.55 70 GLY A N 1
ATOM 520 C CA . GLY A 1 70 ? 21.052 2.407 -11.185 1.00 38.23 70 GLY A CA 1
ATOM 521 C C . GLY A 1 70 ? 21.543 1.002 -10.868 1.00 34.90 70 GLY A C 1
ATOM 522 O O . GLY A 1 70 ? 22.652 0.631 -11.258 1.00 33.59 70 GLY A O 1
ATOM 523 N N . PHE A 1 71 ? 20.725 0.224 -10.158 1.00 32.25 71 PHE A N 1
ATOM 524 C CA . PHE A 1 71 ? 21.061 -1.163 -9.822 1.00 29.48 71 PHE A CA 1
ATOM 525 C C . PHE A 1 71 ? 20.742 -2.113 -10.968 1.00 35.73 71 PHE A C 1
ATOM 526 O O . PHE A 1 71 ? 20.012 -3.084 -10.777 1.00 34.36 71 PHE A O 1
ATOM 534 N N . THR A 1 72 ? 21.312 -1.854 -12.139 1.00 35.37 72 THR A N 1
ATOM 535 C CA . THR A 1 72 ? 20.896 -2.536 -13.365 1.00 34.60 72 THR A CA 1
ATOM 536 C C . THR A 1 72 ? 20.995 -4.063 -13.262 1.00 34.19 72 THR A C 1
ATOM 537 O O . THR A 1 72 ? 20.067 -4.785 -13.635 1.00 33.47 72 THR A O 1
ATOM 541 N N . HIS A 1 73 ? 22.121 -4.543 -12.744 1.00 34.33 73 HIS A N 1
ATOM 542 C CA . HIS A 1 73 ? 22.386 -5.976 -12.639 1.00 36.67 73 HIS A CA 1
ATOM 543 C C . HIS A 1 73 ? 21.446 -6.662 -11.642 1.00 36.56 73 HIS A C 1
ATOM 544 O O . HIS A 1 73 ? 20.902 -7.738 -11.920 1.00 34.41 73 HIS A O 1
ATOM 551 N N . SER A 1 74 ? 21.256 -6.035 -10.484 1.00 29.99 74 SER A N 1
ATOM 552 C CA . SER A 1 74 ? 20.380 -6.588 -9.452 1.00 30.93 74 SER A CA 1
ATOM 553 C C . SER A 1 74 ? 18.932 -6.607 -9.919 1.00 29.07 74 SER A C 1
ATOM 554 O O . SER A 1 74 ? 18.202 -7.565 -9.658 1.00 30.69 74 SER A O 1
ATOM 557 N N . LEU A 1 75 ? 18.515 -5.536 -10.591 1.00 29.03 75 LEU A N 1
ATOM 558 C CA . LEU A 1 75 ? 17.153 -5.448 -11.128 1.00 28.68 75 LEU A CA 1
ATOM 559 C C . LEU A 1 75 ? 16.883 -6.577 -12.117 1.00 32.23 75 LEU A C 1
ATOM 560 O O . LEU A 1 75 ? 15.787 -7.146 -12.145 1.00 28.05 75 LEU A O 1
ATOM 565 N N . HIS A 1 76 ? 17.889 -6.904 -12.922 1.00 28.98 76 HIS A N 1
ATOM 566 C CA . HIS A 1 76 ? 17.758 -7.993 -13.881 1.00 32.03 76 HIS A CA 1
ATOM 567 C C . HIS A 1 76 ? 17.537 -9.317 -13.156 1.00 33.26 76 HIS A C 1
ATOM 568 O O . HIS A 1 76 ? 16.690 -10.122 -13.557 1.00 32.46 76 HIS A O 1
ATOM 575 N N . ALA A 1 77 ? 18.294 -9.535 -12.083 1.00 28.95 77 ALA A N 1
ATOM 576 C CA . ALA A 1 77 ? 18.137 -10.741 -11.277 1.00 28.36 77 ALA A CA 1
ATOM 577 C C . ALA A 1 77 ? 16.739 -10.816 -10.684 1.00 28.30 77 ALA A C 1
ATOM 578 O O . ALA A 1 77 ? 16.110 -11.870 -10.699 1.00 28.94 77 ALA A O 1
ATOM 580 N N . LEU A 1 78 ? 16.248 -9.684 -10.185 1.00 28.94 78 LEU A N 1
ATOM 581 C CA . LEU A 1 78 ? 14.916 -9.632 -9.592 1.00 28.60 78 LEU A CA 1
ATOM 582 C C . LEU A 1 78 ? 13.852 -9.985 -10.621 1.00 29.06 78 LEU A C 1
ATOM 583 O O . LEU A 1 78 ? 12.877 -10.683 -10.317 1.00 29.64 78 LEU A O 1
ATOM 588 N N . GLN A 1 79 ? 14.051 -9.510 -11.845 1.00 26.83 79 GLN A N 1
ATOM 589 C CA . GLN A 1 79 ? 13.074 -9.714 -12.899 1.00 30.38 79 GLN A CA 1
ATOM 590 C C . GLN A 1 79 ? 12.936 -11.196 -13.250 1.00 27.74 79 GLN A C 1
ATOM 591 O O . GLN A 1 79 ? 11.854 -11.656 -13.611 1.00 31.94 79 GLN A O 1
ATOM 597 N N . HIS A 1 80 ? 14.025 -11.946 -13.122 1.00 29.94 80 HIS A N 1
ATOM 598 C CA . HIS A 1 80 ? 13.985 -13.374 -13.423 1.00 29.28 80 HIS A CA 1
ATOM 599 C C . HIS A 1 80 ? 13.931 -14.207 -12.145 1.00 31.69 80 HIS A C 1
ATOM 600 O O . HIS A 1 80 ? 14.254 -15.396 -12.149 1.00 31.50 80 HIS A O 1
ATOM 607 N N . LYS A 1 81 ? 13.508 -13.566 -11.058 1.00 27.73 81 LYS A N 1
ATOM 608 C CA . LYS A 1 81 ? 13.274 -14.236 -9.779 1.00 28.14 81 LYS A CA 1
ATOM 609 C C . LYS A 1 81 ? 14.510 -14.945 -9.220 1.00 34.14 81 LYS A C 1
ATOM 610 O O . LYS A 1 81 ? 14.404 -15.918 -8.471 1.00 31.93 81 LYS A O 1
ATOM 616 N N . HIS A 1 82 ? 15.687 -14.428 -9.551 1.00 30.37 82 HIS A N 1
ATOM 617 C CA . HIS A 1 82 ? 16.913 -14.948 -8.973 1.00 33.96 82 HIS A CA 1
ATOM 618 C C . HIS A 1 82 ? 17.236 -14.109 -7.748 1.00 33.22 82 HIS A C 1
ATOM 619 O O . HIS A 1 82 ? 18.075 -13.207 -7.778 1.00 29.90 82 HIS A O 1
ATOM 626 N N . TRP A 1 83 ? 16.517 -14.413 -6.673 1.00 31.70 83 TRP A N 1
ATOM 627 C CA . TRP A 1 83 ? 16.510 -13.592 -5.470 1.00 31.25 83 TRP A CA 1
ATOM 628 C C . TRP A 1 83 ? 17.866 -13.544 -4.784 1.00 32.37 83 TRP A C 1
ATOM 629 O O . TRP A 1 83 ? 18.318 -12.480 -4.360 1.00 30.06 83 TRP A O 1
ATOM 640 N N . ASP A 1 84 ? 18.513 -14.700 -4.686 1.00 30.98 84 ASP A N 1
ATOM 641 C CA . ASP A 1 84 ? 19.797 -14.806 -4.011 1.00 31.78 84 ASP A CA 1
ATOM 642 C C . ASP A 1 84 ? 20.894 -14.049 -4.760 1.00 29.61 84 ASP A C 1
ATOM 643 O O . ASP A 1 84 ? 21.765 -13.437 -4.143 1.00 31.66 84 ASP A O 1
ATOM 648 N N . HIS A 1 85 ? 20.849 -14.100 -6.088 1.00 26.60 85 HIS A N 1
ATOM 649 C CA . HIS A 1 85 ? 21.798 -13.373 -6.921 1.00 32.67 85 HIS A CA 1
ATOM 650 C C . HIS A 1 85 ? 21.641 -11.875 -6.683 1.00 29.29 85 HIS A C 1
ATOM 651 O O . HIS A 1 85 ? 22.619 -11.155 -6.500 1.00 28.63 85 HIS A O 1
ATOM 658 N N . ALA A 1 86 ? 20.393 -11.415 -6.673 1.00 29.21 86 ALA A N 1
ATOM 659 C CA . ALA A 1 86 ? 20.105 -10.021 -6.370 1.00 28.61 86 ALA A CA 1
ATOM 660 C C . ALA A 1 86 ? 20.625 -9.640 -4.987 1.00 28.73 86 ALA A C 1
ATOM 661 O O . ALA A 1 86 ? 21.238 -8.589 -4.818 1.00 31.76 86 ALA A O 1
ATOM 663 N N . ALA A 1 87 ? 20.388 -10.510 -4.010 1.00 26.99 87 ALA A N 1
ATOM 664 C CA . ALA A 1 87 ? 20.762 -10.247 -2.625 1.00 28.15 87 ALA A CA 1
ATOM 665 C C . ALA A 1 87 ? 22.263 -10.048 -2.446 1.00 31.75 87 ALA A C 1
ATOM 666 O O . ALA A 1 87 ? 22.691 -9.169 -1.696 1.00 32.33 87 ALA A O 1
ATOM 668 N N . VAL A 1 88 ? 23.054 -10.871 -3.126 1.00 31.07 88 VAL A N 1
ATOM 669 C CA . VAL A 1 88 ? 24.510 -10.762 -3.057 1.00 31.66 88 VAL A CA 1
ATOM 670 C C . VAL A 1 88 ? 24.990 -9.374 -3.479 1.00 33.67 88 VAL A C 1
ATOM 671 O O . VAL A 1 88 ? 25.841 -8.773 -2.819 1.00 36.52 88 VAL A O 1
ATOM 675 N N . HIS A 1 89 ? 24.453 -8.875 -4.588 1.00 33.14 89 HIS A N 1
ATOM 676 C CA . HIS A 1 89 ? 24.868 -7.578 -5.113 1.00 33.48 89 HIS A CA 1
ATOM 677 C C . HIS A 1 89 ? 24.324 -6.395 -4.309 1.00 31.93 89 HIS A C 1
ATOM 678 O O . HIS A 1 89 ? 25.044 -5.429 -4.063 1.00 33.71 89 HIS A O 1
ATOM 685 N N . LEU A 1 90 ? 23.060 -6.470 -3.900 1.00 31.33 90 LEU A N 1
ATOM 686 C CA . LEU A 1 90 ? 22.439 -5.393 -3.132 1.00 30.23 90 LEU A CA 1
ATOM 687 C C . LEU A 1 90 ? 23.107 -5.202 -1.773 1.00 29.03 90 LEU A C 1
ATOM 688 O O . LEU A 1 90 ? 23.160 -4.088 -1.256 1.00 28.59 90 LEU A O 1
ATOM 693 N N . ALA A 1 91 ? 23.621 -6.288 -1.206 1.00 30.56 91 ALA A N 1
ATOM 694 C CA . ALA A 1 91 ? 24.284 -6.238 0.094 1.00 31.37 91 ALA A CA 1
ATOM 695 C C . ALA A 1 91 ? 25.656 -5.569 -0.020 1.00 35.92 91 ALA A C 1
ATOM 696 O O . ALA A 1 91 ? 26.234 -5.142 0.978 1.00 33.75 91 ALA A O 1
ATOM 698 N N . LYS A 1 92 ? 26.183 -5.524 -1.237 1.00 33.64 92 LYS A N 1
ATOM 699 C CA . LYS A 1 92 ? 27.429 -4.819 -1.531 1.00 34.06 92 LYS A CA 1
ATOM 700 C C . LYS A 1 92 ? 27.143 -3.472 -2.200 1.00 33.22 92 LYS A C 1
ATOM 701 O O . LYS A 1 92 ? 27.340 -3.316 -3.405 1.00 37.50 92 LYS A O 1
ATOM 707 N N . SER A 1 93 ? 26.633 -2.516 -1.427 1.00 35.62 93 SER A N 1
ATOM 708 C CA . SER A 1 93 ? 26.241 -1.213 -1.967 1.00 36.46 93 SER A CA 1
ATOM 709 C C . SER A 1 93 ? 26.389 -0.085 -0.954 1.00 32.95 93 SER A C 1
ATOM 710 O O . SER A 1 93 ? 26.442 -0.334 0.249 1.00 32.84 93 SER A O 1
ATOM 713 N N . ARG A 1 94 ? 26.436 1.153 -1.445 1.00 33.19 94 ARG A N 1
ATOM 714 C CA . ARG A 1 94 ? 26.431 2.333 -0.581 1.00 39.66 94 ARG A CA 1
ATOM 715 C C . ARG A 1 94 ? 25.206 2.306 0.304 1.00 39.66 94 ARG A C 1
ATOM 716 O O . ARG A 1 94 ? 25.272 2.609 1.492 1.00 33.46 94 ARG A O 1
ATOM 724 N N . TRP A 1 95 ? 24.087 1.925 -0.305 1.00 35.97 95 TRP A N 1
ATOM 725 C CA . TRP A 1 95 ? 22.814 1.781 0.386 1.00 34.78 95 TRP A CA 1
ATOM 726 C C . TRP A 1 95 ? 22.944 0.894 1.619 1.00 34.91 95 TRP A C 1
ATOM 727 O O . TRP A 1 95 ? 22.558 1.289 2.720 1.00 34.79 95 TRP A O 1
ATOM 738 N N . TYR A 1 96 ? 23.495 -0.302 1.433 1.00 31.43 96 TYR A N 1
ATOM 739 C CA . TYR A 1 96 ? 23.625 -1.241 2.535 1.00 35.01 96 TYR A CA 1
ATOM 740 C C . TYR A 1 96 ? 24.577 -0.710 3.604 1.00 39.95 96 TYR A C 1
ATOM 741 O O . TYR A 1 96 ? 24.293 -0.809 4.794 1.00 38.92 96 TYR A O 1
ATOM 750 N N . ASN A 1 97 ? 25.699 -0.133 3.192 1.00 39.14 97 ASN A N 1
ATOM 751 C CA . ASN A 1 97 ? 26.710 0.262 4.171 1.00 41.41 97 ASN A CA 1
ATOM 752 C C . ASN A 1 97 ? 26.336 1.518 4.953 1.00 41.81 97 ASN A C 1
ATOM 753 O O . ASN A 1 97 ? 26.904 1.777 6.012 1.00 45.33 97 ASN A O 1
ATOM 758 N N . GLN A 1 98 ? 25.362 2.275 4.451 1.00 42.87 98 GLN A N 1
ATOM 759 C CA . GLN A 1 98 ? 24.884 3.472 5.143 1.00 36.54 98 GLN A CA 1
ATOM 760 C C . GLN A 1 98 ? 23.687 3.193 6.053 1.00 41.61 98 GLN A C 1
ATOM 761 O O . GLN A 1 98 ? 23.564 3.784 7.126 1.00 41.34 98 GLN A O 1
ATOM 767 N N . THR A 1 99 ? 22.800 2.300 5.621 1.00 37.54 99 THR A N 1
ATOM 768 C CA . THR A 1 99 ? 21.681 1.867 6.459 1.00 40.89 99 THR A CA 1
ATOM 769 C C . THR A 1 99 ? 21.541 0.346 6.424 1.00 41.97 99 THR A C 1
ATOM 770 O O . THR A 1 99 ? 20.636 -0.181 5.773 1.00 38.42 99 THR A O 1
ATOM 774 N N . PRO A 1 100 ? 22.440 -0.362 7.132 1.00 40.75 100 PRO A N 1
ATOM 775 C CA . PRO A 1 100 ? 22.555 -1.825 7.070 1.00 38.97 100 PRO A CA 1
ATOM 776 C C . PRO A 1 100 ? 21.363 -2.585 7.642 1.00 37.55 100 PRO A C 1
ATOM 777 O O . PRO A 1 100 ? 21.009 -3.633 7.104 1.00 36.96 100 PRO A O 1
ATOM 781 N N . ASN A 1 101 ? 20.759 -2.079 8.710 1.00 36.81 101 ASN A N 1
ATOM 782 C CA . ASN A 1 101 ? 19.650 -2.794 9.327 1.00 40.34 101 ASN A CA 1
ATOM 783 C C . ASN A 1 101 ? 18.433 -2.768 8.418 1.00 35.52 101 ASN A C 1
ATOM 784 O O . ASN A 1 101 ? 17.778 -3.788 8.214 1.00 36.03 101 ASN A O 1
ATOM 789 N N . ARG A 1 102 ? 18.154 -1.599 7.855 1.00 38.61 102 ARG A N 1
ATOM 790 C CA . ARG A 1 102 ? 17.029 -1.445 6.942 1.00 36.31 102 ARG A CA 1
ATOM 791 C C . ARG A 1 102 ? 17.253 -2.224 5.652 1.00 34.36 102 ARG A C 1
ATOM 792 O O . ARG A 1 102 ? 16.375 -2.965 5.208 1.00 34.75 102 ARG A O 1
ATOM 800 N N . ALA A 1 103 ? 18.435 -2.067 5.062 1.00 35.02 103 ALA A N 1
ATOM 801 C CA . ALA A 1 103 ? 18.751 -2.737 3.808 1.00 33.50 103 ALA A CA 1
ATOM 802 C C . ALA A 1 103 ? 18.684 -4.256 3.946 1.00 36.10 103 ALA A C 1
ATOM 803 O O . ALA A 1 103 ? 18.224 -4.939 3.034 1.00 31.75 103 ALA A O 1
ATOM 805 N N . LYS A 1 104 ? 19.110 -4.781 5.093 1.00 34.64 104 LYS A N 1
ATOM 806 C CA . LYS A 1 104 ? 19.070 -6.222 5.308 1.00 36.86 104 LYS A CA 1
ATOM 807 C C . LYS A 1 104 ? 17.626 -6.714 5.368 1.00 34.04 104 LYS A C 1
ATOM 808 O O . LYS A 1 104 ? 17.306 -7.772 4.832 1.00 32.55 104 LYS A O 1
ATOM 814 N N . ARG A 1 105 ? 16.754 -5.945 6.013 1.00 32.90 105 ARG A N 1
ATOM 815 C CA . ARG A 1 105 ? 15.340 -6.310 6.052 1.00 36.55 105 ARG A CA 1
ATOM 816 C C . ARG A 1 105 ? 14.750 -6.331 4.649 1.00 31.15 105 ARG A C 1
ATOM 817 O O . ARG A 1 105 ? 14.022 -7.257 4.288 1.00 31.22 105 ARG A O 1
ATOM 825 N N . VAL A 1 106 ? 15.072 -5.308 3.864 1.00 30.34 106 VAL A N 1
ATOM 826 C CA . VAL A 1 106 ? 14.547 -5.187 2.509 1.00 32.07 106 VAL A CA 1
ATOM 827 C C . VAL A 1 106 ? 15.064 -6.318 1.629 1.00 30.31 106 VAL A C 1
ATOM 828 O O . VAL A 1 106 ? 14.301 -6.934 0.890 1.00 28.93 106 VAL A O 1
ATOM 832 N N . ILE A 1 107 ? 16.361 -6.590 1.712 1.00 29.26 107 ILE A N 1
ATOM 833 C CA . ILE A 1 107 ? 16.950 -7.671 0.937 1.00 27.55 107 ILE A CA 1
ATOM 834 C C . ILE A 1 107 ? 16.381 -9.035 1.335 1.00 27.83 107 ILE A C 1
ATOM 835 O O . ILE A 1 107 ? 16.082 -9.857 0.474 1.00 26.88 107 ILE A O 1
ATOM 840 N N . THR A 1 108 ? 16.205 -9.268 2.630 1.00 29.13 108 THR A N 1
ATOM 841 C CA . THR A 1 108 ? 15.644 -10.534 3.090 1.00 33.08 108 THR A CA 1
ATOM 842 C C . THR A 1 108 ? 14.227 -10.703 2.545 1.00 29.52 108 THR A C 1
ATOM 843 O O . THR A 1 108 ? 13.815 -11.807 2.193 1.00 30.22 108 THR A O 1
ATOM 847 N N . THR A 1 109 ? 13.504 -9.593 2.440 1.00 28.31 109 THR A N 1
ATOM 848 C CA . THR A 1 109 ? 12.154 -9.611 1.883 1.00 28.25 109 THR A CA 1
ATOM 849 C C . THR A 1 109 ? 12.193 -10.043 0.419 1.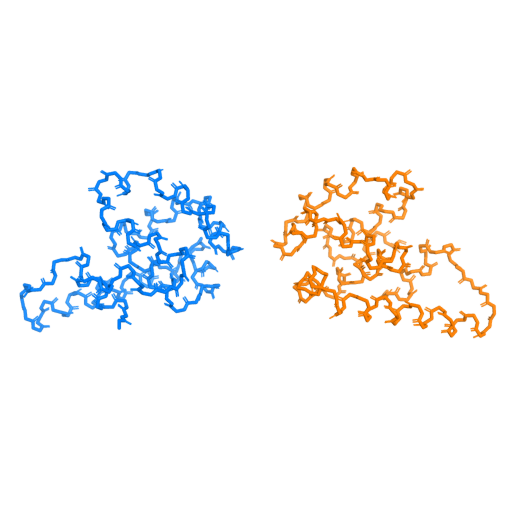00 27.92 109 THR A C 1
ATOM 850 O O . THR A 1 109 ? 11.361 -10.834 -0.019 1.00 28.89 109 THR A O 1
ATOM 854 N N . PHE A 1 110 ? 13.185 -9.558 -0.324 1.00 25.03 110 PHE A N 1
ATOM 855 C CA . PHE A 1 110 ? 13.376 -9.995 -1.706 1.00 26.80 110 PHE A CA 1
ATOM 856 C C . PHE A 1 110 ? 13.689 -11.492 -1.763 1.00 26.88 110 PHE A C 1
ATOM 857 O O . PHE A 1 110 ? 13.211 -12.204 -2.644 1.00 27.68 110 PHE A O 1
ATOM 865 N N . ARG A 1 111 ? 14.486 -11.965 -0.809 1.00 27.86 111 ARG A N 1
ATOM 866 C CA . ARG A 1 111 ? 14.902 -13.366 -0.790 1.00 30.51 111 ARG A CA 1
ATOM 867 C C . ARG A 1 111 ? 13.757 -14.317 -0.465 1.00 29.22 111 ARG A C 1
ATOM 868 O O . ARG A 1 111 ? 13.616 -15.359 -1.100 1.00 32.06 111 ARG A O 1
ATOM 876 N N . THR A 1 112 ? 12.928 -13.952 0.509 1.00 28.42 112 THR A N 1
ATOM 877 C CA . THR A 1 112 ? 11.917 -14.876 1.020 1.00 30.62 112 THR A CA 1
ATOM 878 C C . THR A 1 112 ? 10.531 -14.644 0.440 1.00 33.24 112 THR A C 1
ATOM 879 O O . THR A 1 112 ? 9.737 -15.576 0.328 1.00 30.94 112 THR A O 1
ATOM 883 N N . GLY A 1 113 ? 10.238 -13.398 0.084 1.00 29.24 113 GLY A N 1
ATOM 884 C CA . GLY A 1 113 ? 8.913 -13.040 -0.384 1.00 32.83 113 GLY A CA 1
ATOM 885 C C . GLY A 1 113 ? 7.916 -13.059 0.756 1.00 33.10 113 GLY A C 1
ATOM 886 O O . GLY A 1 113 ? 6.708 -13.142 0.538 1.00 32.88 113 GLY A O 1
ATOM 887 N N . THR A 1 114 ? 8.431 -12.991 1.980 1.00 31.62 114 THR A N 1
ATOM 888 C CA . THR A 1 114 ? 7.588 -12.930 3.169 1.00 34.04 114 THR A CA 1
ATOM 889 C C . THR A 1 114 ? 7.888 -11.669 3.973 1.00 34.69 114 THR A C 1
ATOM 890 O O . THR A 1 114 ? 8.845 -10.950 3.685 1.00 35.30 114 THR A O 1
ATOM 894 N N . TRP A 1 115 ? 7.071 -11.419 4.990 1.00 36.48 115 TRP A N 1
ATOM 895 C CA . TRP A 1 115 ? 7.264 -10.278 5.883 1.00 34.64 115 TRP A CA 1
ATOM 896 C C . TRP A 1 115 ? 8.048 -10.619 7.146 1.00 39.85 115 TRP A C 1
ATOM 897 O O . TRP A 1 115 ? 8.019 -9.863 8.116 1.00 41.18 115 TRP A O 1
ATOM 908 N N . ASP A 1 116 ? 8.739 -11.754 7.134 1.00 44.58 116 ASP A N 1
ATOM 909 C CA . ASP A 1 116 ? 9.410 -12.262 8.331 1.00 43.74 116 ASP A CA 1
ATOM 910 C C . ASP A 1 116 ? 10.400 -11.266 8.929 1.00 44.52 116 ASP A C 1
ATOM 911 O O . ASP A 1 116 ? 10.540 -11.185 10.150 1.00 48.44 116 ASP A O 1
ATOM 916 N N . ALA A 1 117 ? 11.075 -10.500 8.076 1.00 43.26 117 ALA A N 1
ATOM 917 C CA . ALA A 1 117 ? 12.068 -9.535 8.542 1.00 43.46 117 ALA A CA 1
ATOM 918 C C . ALA A 1 117 ? 11.436 -8.329 9.240 1.00 42.13 117 ALA A C 1
ATOM 919 O O . ALA A 1 117 ? 12.144 -7.478 9.779 1.00 42.61 117 ALA A O 1
ATOM 921 N N . TYR A 1 118 ? 10.108 -8.255 9.232 1.00 46.67 118 TYR A N 1
ATOM 922 C CA . TYR A 1 118 ? 9.398 -7.154 9.880 1.00 45.31 118 TYR A CA 1
ATOM 923 C C . TYR A 1 118 ? 8.480 -7.670 10.988 1.00 50.05 118 TYR A C 1
ATOM 924 O O . TYR A 1 118 ? 7.557 -6.976 11.412 1.00 49.76 118 TYR A O 1
ATOM 933 N N . LYS A 1 119 ? 8.744 -8.891 11.445 1.00 53.95 119 LYS A N 1
ATOM 934 C CA . LYS A 1 119 ? 7.962 -9.507 12.515 1.00 55.64 119 LYS A CA 1
ATOM 935 C C . LYS A 1 119 ? 8.544 -9.194 13.891 1.00 58.33 119 LYS A C 1
ATOM 936 O O . LYS A 1 119 ? 7.912 -9.452 14.916 1.00 61.92 119 LYS A O 1
ATOM 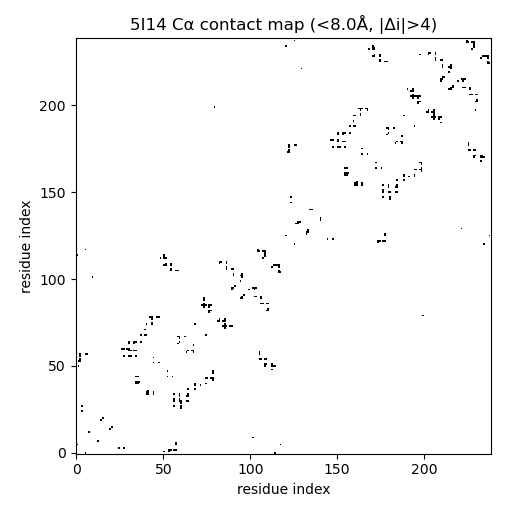938 N N . ASN A 1 120 ? 9.753 -8.641 13.906 1.00 62.68 120 ASN A N 1
ATOM 939 C CA . ASN A 1 120 ? 10.451 -8.334 15.150 1.00 64.11 120 ASN A CA 1
ATOM 940 C C . ASN A 1 120 ? 9.703 -7.297 15.980 1.00 63.89 120 ASN A C 1
ATOM 941 O O . ASN A 1 120 ? 10.289 -6.640 16.840 1.00 72.16 120 ASN A O 1
ATOM 943 N N . MET B 1 1 ? 4.626 -23.266 -42.030 1.00 41.85 1 MET B N 1
ATOM 944 C CA . MET B 1 1 ? 5.514 -24.125 -41.261 1.00 38.51 1 MET B CA 1
ATOM 945 C C . MET B 1 1 ? 4.912 -24.468 -39.901 1.00 37.30 1 MET B C 1
ATOM 946 O O . MET B 1 1 ? 4.249 -23.640 -39.275 1.00 33.10 1 MET B O 1
ATOM 951 N N . ASN B 1 2 ? 5.138 -25.701 -39.458 1.00 32.81 2 ASN B N 1
ATOM 952 C CA . ASN B 1 2 ? 4.719 -26.147 -38.136 1.00 32.08 2 ASN B CA 1
ATOM 953 C C . ASN B 1 2 ? 5.646 -27.259 -37.663 1.00 32.07 2 ASN B C 1
ATOM 954 O O . ASN B 1 2 ? 6.573 -27.643 -38.378 1.00 31.91 2 ASN B O 1
ATOM 959 N N . ILE B 1 3 ? 5.394 -27.786 -36.471 1.00 27.12 3 ILE B N 1
ATOM 960 C CA . ILE B 1 3 ? 6.286 -28.786 -35.885 1.00 29.34 3 ILE B CA 1
ATOM 961 C C . ILE B 1 3 ? 6.414 -30.036 -36.767 1.00 31.88 3 ILE B C 1
ATOM 962 O O . ILE B 1 3 ? 7.502 -30.600 -36.903 1.00 30.66 3 ILE B O 1
ATOM 967 N N . PHE B 1 4 ? 5.324 -30.437 -37.411 1.00 30.67 4 PHE B N 1
ATOM 968 C CA . PHE B 1 4 ? 5.353 -31.644 -38.234 1.00 31.54 4 PHE B CA 1
ATOM 969 C C . PHE B 1 4 ? 6.221 -31.461 -39.480 1.00 35.86 4 PHE B C 1
ATOM 970 O O . PHE B 1 4 ? 7.013 -32.338 -39.825 1.00 36.88 4 PHE B O 1
ATOM 978 N N . GLU B 1 5 ? 6.062 -30.330 -40.155 1.00 35.31 5 GLU B N 1
ATOM 979 C CA . GLU B 1 5 ? 6.866 -30.023 -41.329 1.00 35.98 5 GLU B CA 1
ATOM 980 C C . GLU B 1 5 ? 8.323 -29.795 -40.926 1.00 39.30 5 GLU B C 1
ATOM 981 O O . GLU B 1 5 ? 9.250 -30.180 -41.645 1.00 39.59 5 GLU B O 1
ATOM 987 N N . MET B 1 6 ? 8.513 -29.163 -39.774 1.00 34.15 6 MET B N 1
ATOM 988 C CA . MET B 1 6 ? 9.847 -28.897 -39.244 1.00 36.25 6 MET B CA 1
ATOM 989 C C . MET B 1 6 ? 10.618 -30.193 -39.006 1.00 36.12 6 MET B C 1
ATOM 990 O O . MET B 1 6 ? 11.767 -30.344 -39.440 1.00 37.63 6 MET B O 1
ATOM 995 N N . LEU B 1 7 ? 9.975 -31.137 -38.327 1.00 36.16 7 LEU B N 1
ATOM 996 C CA . LEU B 1 7 ? 10.613 -32.409 -38.004 1.00 36.46 7 LEU B CA 1
ATOM 997 C C . LEU B 1 7 ? 10.842 -33.241 -39.252 1.00 40.58 7 LEU B C 1
ATOM 998 O O . LEU B 1 7 ? 11.776 -34.039 -39.317 1.00 42.91 7 LEU B O 1
ATOM 1003 N N . ARG B 1 8 ? 9.983 -33.055 -40.244 1.00 41.70 8 ARG B N 1
ATOM 1004 C CA . ARG B 1 8 ? 10.138 -33.781 -41.496 1.00 42.65 8 ARG B CA 1
ATOM 1005 C C . ARG B 1 8 ? 11.369 -33.358 -42.277 1.00 47.70 8 ARG B C 1
ATOM 1006 O O . ARG B 1 8 ? 12.047 -34.184 -42.887 1.00 49.61 8 ARG B O 1
ATOM 1008 N N . ILE B 1 9 ? 11.663 -32.071 -42.231 1.00 42.87 9 ILE B N 1
ATOM 1009 C CA . ILE B 1 9 ? 12.864 -31.541 -42.837 1.00 44.11 9 ILE B CA 1
ATOM 1010 C C . ILE B 1 9 ? 14.088 -32.079 -42.097 1.00 46.48 9 ILE B C 1
ATOM 1011 O O . ILE B 1 9 ? 15.068 -32.491 -42.714 1.00 49.49 9 ILE B O 1
ATOM 1016 N N . ASP B 1 10 ? 14.024 -32.068 -40.768 1.00 41.44 10 ASP B N 1
ATOM 1017 C CA . ASP B 1 10 ? 15.156 -32.473 -39.937 1.00 44.34 10 ASP B CA 1
ATOM 1018 C C . ASP B 1 10 ? 15.405 -33.979 -39.875 1.00 45.52 10 ASP B C 1
ATOM 1019 O O . ASP B 1 10 ? 16.539 -34.406 -39.673 1.00 47.86 10 ASP B O 1
ATOM 1024 N N . GLU B 1 11 ? 14.386 -34.772 -40.103 1.00 47.63 11 GLU B N 1
ATOM 1025 C CA . GLU B 1 11 ? 14.467 -36.198 -39.921 1.00 51.32 11 GLU B CA 1
ATOM 1026 C C . GLU B 1 11 ? 14.740 -36.903 -41.245 1.00 54.80 11 GLU B C 1
ATOM 1027 O O . GLU B 1 11 ? 14.432 -38.053 -41.441 1.00 55.29 11 GLU B O 1
ATOM 1033 N N . GLY B 1 12 ? 15.336 -36.171 -42.160 1.00 60.17 12 GLY B N 1
ATOM 1034 C CA . GLY B 1 12 ? 15.696 -36.711 -43.449 1.00 60.70 12 GLY B CA 1
ATOM 1035 C C . GLY B 1 12 ? 14.656 -36.508 -44.503 1.00 62.91 12 GLY B C 1
ATOM 1036 O O . GLY B 1 12 ? 14.743 -37.049 -45.587 1.00 67.50 12 GLY B O 1
ATOM 1037 N N . GLY B 1 13 ? 13.665 -35.711 -44.170 1.00 61.40 13 GLY B N 1
ATOM 1038 C CA . GLY B 1 13 ? 12.545 -35.487 -45.046 1.00 62.87 13 GLY B CA 1
ATOM 1039 C C . GLY B 1 13 ? 11.788 -36.761 -45.317 1.00 63.67 13 GLY B C 1
ATOM 1040 O O . GLY B 1 13 ? 11.282 -36.977 -46.405 1.00 65.02 13 GLY B O 1
ATOM 1041 N N . GLY B 1 14 ? 11.686 -37.596 -44.310 1.00 61.49 14 GLY B N 1
ATOM 1042 C CA . GLY B 1 14 ? 11.121 -38.906 -44.523 1.00 63.90 14 GLY B CA 1
ATOM 1043 C C . GLY B 1 14 ? 9.712 -38.881 -45.055 1.00 63.65 14 GLY B C 1
ATOM 1044 O O . GLY B 1 14 ? 8.883 -38.093 -44.668 1.00 66.47 14 GLY B O 1
ATOM 1045 N N . SER B 1 15 ? 9.456 -39.732 -46.009 1.00 63.96 15 SER B N 1
ATOM 1046 C CA . SER B 1 15 ? 8.116 -40.153 -46.240 1.00 60.34 15 SER B CA 1
ATOM 1047 C C . SER B 1 15 ? 8.197 -41.608 -46.380 1.00 57.32 15 SER B C 1
ATOM 1048 O O . SER B 1 15 ? 8.778 -42.069 -47.310 1.00 58.97 15 SER B O 1
ATOM 1050 N N . GLY B 1 16 ? 7.594 -42.359 -45.490 1.00 62.12 16 GLY B N 1
ATOM 1051 C CA . GLY B 1 16 ? 7.530 -43.792 -45.667 1.00 57.65 16 GLY B CA 1
ATOM 1052 C C . GLY B 1 16 ? 6.184 -44.237 -45.188 1.00 56.79 16 GLY B C 1
ATOM 1053 O O . GLY B 1 16 ? 5.632 -43.608 -44.331 1.00 61.97 16 GLY B O 1
ATOM 1054 N N . GLY B 1 17 ? 5.631 -45.285 -45.761 1.00 55.60 17 GLY B N 1
ATOM 1055 C CA . GLY B 1 17 ? 4.449 -45.884 -45.192 1.00 55.89 17 GLY B CA 1
ATOM 1056 C C . GLY B 1 17 ? 3.234 -45.031 -45.362 1.00 59.02 17 GLY B C 1
ATOM 1057 O O . GLY B 1 17 ? 3.262 -44.061 -46.091 1.00 63.36 17 GLY B O 1
ATOM 1058 N N . ASP B 1 18 ? 2.151 -45.432 -44.711 1.00 61.52 18 ASP B N 1
ATOM 1059 C CA . ASP B 1 18 ? 1.045 -44.582 -44.306 1.00 60.59 18 ASP B CA 1
ATOM 1060 C C . ASP B 1 18 ? 0.760 -44.856 -42.836 1.00 60.98 18 ASP B C 1
ATOM 1061 O O . ASP B 1 18 ? 0.205 -44.040 -42.121 1.00 57.22 18 ASP B O 1
ATOM 1066 N N . GLU B 1 19 ? 1.110 -46.046 -42.384 1.00 60.18 19 GLU B N 1
ATOM 1067 C CA . GLU B 1 19 ? 0.985 -46.354 -40.965 1.00 54.39 19 GLU B CA 1
ATOM 1068 C C . GLU B 1 19 ? 2.205 -45.858 -40.219 1.00 49.23 19 GLU B C 1
ATOM 1069 O O . GLU B 1 19 ? 2.196 -45.756 -39.030 1.00 48.40 19 GLU B O 1
ATOM 1071 N N . ALA B 1 20 ? 3.232 -45.545 -40.971 1.00 47.40 20 ALA B N 1
ATOM 1072 C CA . ALA B 1 20 ? 4.450 -44.928 -40.531 1.00 47.74 20 ALA B CA 1
ATOM 1073 C C . ALA B 1 20 ? 4.216 -43.536 -40.047 1.00 46.14 20 ALA B C 1
ATOM 1074 O O . ALA B 1 20 ? 4.909 -43.021 -39.216 1.00 40.25 20 ALA B O 1
ATOM 1076 N N . GLU B 1 21 ? 3.290 -42.889 -40.695 1.00 48.40 21 GLU B N 1
ATOM 1077 C CA . GLU B 1 21 ? 3.049 -41.495 -40.355 1.00 48.82 21 GLU B CA 1
ATOM 1078 C C . GLU B 1 21 ? 2.159 -41.411 -39.124 1.00 42.76 21 GLU B C 1
ATOM 1079 O O . GLU B 1 21 ? 2.155 -40.402 -38.413 1.00 42.64 21 GLU B O 1
ATOM 1085 N N . LYS B 1 22 ? 1.434 -42.491 -38.858 1.00 43.46 22 LYS B N 1
ATOM 1086 C CA . LYS B 1 22 ? 0.730 -42.634 -37.599 1.00 41.66 22 LYS B CA 1
ATOM 1087 C C . LYS B 1 22 ? 1.767 -42.739 -36.488 1.00 36.13 22 LYS B C 1
ATOM 1088 O O . LYS B 1 22 ? 1.622 -42.129 -35.435 1.00 36.67 22 LYS B O 1
ATOM 1094 N N . LEU B 1 23 ? 2.822 -43.509 -36.738 1.00 37.91 23 LEU B N 1
ATOM 1095 C CA . LEU B 1 23 ? 3.900 -43.657 -35.766 1.00 35.34 23 LEU B CA 1
ATOM 1096 C C . LEU B 1 23 ? 4.639 -42.336 -35.558 1.00 35.11 23 LEU B C 1
ATOM 1097 O O . LEU B 1 23 ? 4.982 -41.974 -34.429 1.00 32.64 23 LEU B O 1
ATOM 1102 N N . PHE B 1 24 ? 4.879 -41.625 -36.656 1.00 33.24 24 PHE B N 1
ATOM 1103 C CA . PHE B 1 24 ? 5.515 -40.312 -36.609 1.00 31.73 24 PHE B CA 1
ATOM 1104 C C . PHE B 1 24 ? 4.710 -39.352 -35.740 1.00 33.34 24 PHE B C 1
ATOM 1105 O O . PHE B 1 24 ? 5.255 -38.686 -34.860 1.00 32.17 24 PHE B O 1
ATOM 1113 N N . ASN B 1 25 ? 3.410 -39.277 -36.001 1.00 31.46 25 ASN B N 1
ATOM 1114 C CA . ASN B 1 25 ? 2.532 -38.401 -35.237 1.00 29.71 25 ASN B CA 1
ATOM 1115 C C . ASN B 1 25 ? 2.461 -38.812 -33.773 1.00 30.62 25 ASN B C 1
ATOM 1116 O O . ASN B 1 25 ? 2.360 -37.962 -32.887 1.00 27.51 25 ASN B O 1
ATOM 1121 N N . GLN B 1 26 ? 2.492 -40.118 -33.524 1.00 29.36 26 GLN B N 1
ATOM 1122 C CA . GLN B 1 26 ? 2.463 -40.637 -32.160 1.00 30.97 26 GLN B CA 1
ATOM 1123 C C . GLN B 1 26 ? 3.718 -40.228 -31.408 1.00 33.05 26 GLN B C 1
ATOM 1124 O O . GLN B 1 26 ? 3.662 -39.875 -30.231 1.00 29.64 26 GLN B O 1
ATOM 1130 N N . ASP B 1 27 ? 4.851 -40.268 -32.101 1.00 30.23 27 ASP B N 1
ATOM 1131 C CA . ASP B 1 27 ? 6.124 -39.895 -31.498 1.00 29.82 27 ASP B CA 1
ATOM 1132 C C . ASP B 1 27 ? 6.202 -38.396 -31.205 1.00 31.14 27 ASP B C 1
ATOM 1133 O O . ASP B 1 27 ? 6.785 -38.000 -30.198 1.00 28.59 27 ASP B O 1
ATOM 1138 N N . VAL B 1 28 ? 5.631 -37.572 -32.085 1.00 27.57 28 VAL B N 1
ATOM 1139 C CA . VAL B 1 28 ? 5.557 -36.130 -31.847 1.00 29.31 28 VAL B CA 1
ATOM 1140 C C . VAL B 1 28 ? 4.706 -35.874 -30.616 1.00 33.08 28 VAL B C 1
ATOM 1141 O O . VAL B 1 28 ? 5.076 -35.106 -29.727 1.00 27.61 28 VAL B O 1
ATOM 1145 N N . ASP B 1 29 ? 3.558 -36.539 -30.573 1.00 29.91 29 ASP B N 1
ATOM 1146 C CA . ASP B 1 29 ? 2.668 -36.455 -29.430 1.00 32.45 29 ASP B CA 1
ATOM 1147 C C . ASP B 1 29 ? 3.379 -36.917 -28.157 1.00 33.36 29 ASP B C 1
ATOM 1148 O O . ASP B 1 29 ? 3.228 -36.305 -27.103 1.00 32.08 29 ASP B O 1
ATOM 1153 N N . ALA B 1 30 ? 4.170 -37.985 -28.270 1.00 31.34 30 ALA B N 1
ATOM 1154 C CA . ALA B 1 30 ? 4.920 -38.518 -27.134 1.00 31.01 30 ALA B CA 1
ATOM 1155 C C . ALA B 1 30 ? 5.967 -37.519 -26.646 1.00 31.84 30 ALA B C 1
ATOM 1156 O O . ALA B 1 30 ? 6.220 -37.408 -25.445 1.00 27.75 30 ALA B O 1
ATOM 1158 N N . ALA B 1 31 ? 6.574 -36.802 -27.586 1.00 29.99 31 ALA B N 1
ATOM 1159 C CA . ALA B 1 31 ? 7.565 -35.782 -27.258 1.00 31.14 31 ALA B CA 1
ATOM 1160 C C . ALA B 1 31 ? 6.919 -34.661 -26.452 1.00 27.70 31 ALA B C 1
ATOM 1161 O O . ALA B 1 31 ? 7.474 -34.202 -25.458 1.00 29.59 31 ALA B O 1
ATOM 1163 N N . VAL B 1 32 ? 5.743 -34.221 -26.885 1.00 28.98 32 VAL B N 1
ATOM 1164 C CA . VAL B 1 32 ? 5.024 -33.174 -26.166 1.00 29.03 32 VAL B CA 1
ATOM 1165 C C . VAL B 1 32 ? 4.618 -33.645 -24.766 1.00 33.52 32 VAL B C 1
ATOM 1166 O O . VAL B 1 32 ? 4.781 -32.915 -23.791 1.00 34.64 32 VAL B O 1
ATOM 1170 N N . ARG B 1 33 ? 4.110 -34.871 -24.663 1.00 33.96 33 ARG B N 1
ATOM 1171 C CA . ARG B 1 33 ? 3.719 -35.405 -23.358 1.00 32.99 33 ARG B CA 1
ATOM 1172 C C . ARG B 1 33 ? 4.934 -35.545 -22.441 1.00 36.93 33 ARG B C 1
ATOM 1173 O O . ARG B 1 33 ? 4.846 -35.294 -21.237 1.00 37.94 33 ARG B O 1
ATOM 1181 N N . GLY B 1 34 ? 6.067 -35.936 -23.018 1.00 35.54 34 GLY B N 1
ATOM 1182 C CA . GLY B 1 34 ? 7.313 -36.037 -22.275 1.00 38.57 34 GLY B CA 1
ATOM 1183 C C . GLY B 1 34 ? 7.735 -34.704 -21.686 1.00 37.94 34 GLY B C 1
ATOM 1184 O O . GLY B 1 34 ? 8.187 -34.632 -20.543 1.00 39.74 34 GLY B O 1
ATOM 1185 N N . ILE B 1 35 ? 7.604 -33.651 -22.484 1.00 34.00 35 ILE B N 1
ATOM 1186 C CA . ILE B 1 35 ? 7.892 -32.296 -22.036 1.00 30.65 35 ILE B CA 1
ATOM 1187 C C . ILE B 1 35 ? 6.980 -31.871 -20.891 1.00 37.68 35 ILE B C 1
ATOM 1188 O O . ILE B 1 35 ? 7.438 -31.413 -19.843 1.00 35.37 35 ILE B O 1
ATOM 1193 N N . LEU B 1 36 ? 5.680 -32.028 -21.107 1.00 34.80 36 LEU B N 1
ATOM 1194 C CA . LEU B 1 36 ? 4.680 -31.511 -20.178 1.00 37.62 36 LEU B CA 1
ATOM 1195 C C . LEU B 1 36 ? 4.667 -32.252 -18.844 1.00 41.14 36 LEU B C 1
ATOM 1196 O O . LEU B 1 36 ? 4.072 -31.780 -17.875 1.00 42.68 36 LEU B O 1
ATOM 1201 N N . ARG B 1 37 ? 5.318 -33.409 -18.799 1.00 36.98 37 ARG B N 1
ATOM 1202 C CA . ARG B 1 37 ? 5.390 -34.207 -17.578 1.00 44.01 37 ARG B CA 1
ATOM 1203 C C . ARG B 1 37 ? 6.756 -34.121 -16.897 1.00 44.41 37 ARG B C 1
ATOM 1204 O O . ARG B 1 37 ? 6.959 -34.688 -15.820 1.00 45.82 37 ARG B O 1
ATOM 1212 N N . ASN B 1 38 ? 7.690 -33.417 -17.530 1.00 41.49 38 ASN B N 1
ATOM 1213 C CA . ASN B 1 38 ? 9.036 -33.246 -16.988 1.00 40.98 38 ASN B CA 1
ATOM 1214 C C . ASN B 1 38 ? 9.190 -31.909 -16.256 1.00 41.97 38 ASN B C 1
ATOM 1215 O O . ASN B 1 38 ? 8.871 -30.856 -16.802 1.00 38.67 38 ASN B O 1
ATOM 1220 N N . ALA B 1 39 ? 9.693 -31.961 -15.026 1.00 44.38 39 ALA B N 1
ATOM 1221 C CA . ALA B 1 39 ? 9.758 -30.781 -14.161 1.00 40.08 39 ALA B CA 1
ATOM 1222 C C . ALA B 1 39 ? 10.729 -29.703 -14.645 1.00 44.02 39 ALA B C 1
ATOM 1223 O O . ALA B 1 39 ? 10.570 -28.527 -14.313 1.00 44.37 39 ALA B O 1
ATOM 1225 N N . LYS B 1 40 ? 11.735 -30.093 -15.420 1.00 39.97 40 LYS B N 1
ATOM 1226 C CA . LYS B 1 40 ? 12.686 -29.124 -15.953 1.00 39.92 40 LYS B CA 1
ATOM 1227 C C . LYS B 1 40 ? 12.230 -28.574 -17.305 1.00 36.76 40 LYS B C 1
ATOM 1228 O O . LYS B 1 40 ? 12.490 -27.417 -17.633 1.00 39.74 40 LYS B O 1
ATOM 1234 N N . LEU B 1 41 ? 11.525 -29.400 -18.072 1.00 32.65 41 LEU B N 1
ATOM 1235 C CA . LEU B 1 41 ? 11.131 -29.037 -19.430 1.00 33.14 41 LEU B CA 1
ATOM 1236 C C . LEU B 1 41 ? 9.829 -28.247 -19.493 1.00 33.81 41 LEU B C 1
ATOM 1237 O O . LEU B 1 41 ? 9.695 -27.338 -20.312 1.00 30.71 41 LEU B O 1
ATOM 1242 N N . LYS B 1 42 ? 8.862 -28.612 -18.654 1.00 31.80 42 LYS B N 1
ATOM 1243 C CA . LYS B 1 42 ? 7.547 -27.975 -18.702 1.00 33.34 42 LYS B CA 1
ATOM 1244 C C . LYS B 1 42 ? 7.586 -26.462 -18.447 1.00 34.07 42 LYS B C 1
ATOM 1245 O O . LYS B 1 42 ? 6.993 -25.704 -19.213 1.00 38.12 42 LYS B O 1
ATOM 1251 N N . PRO B 1 43 ? 8.280 -26.006 -17.382 1.00 33.74 43 PRO B N 1
ATOM 1252 C CA . PRO B 1 43 ? 8.261 -24.551 -17.188 1.00 35.88 43 PRO B CA 1
ATOM 1253 C C . PRO B 1 43 ? 8.961 -23.795 -18.313 1.00 33.12 43 PRO B C 1
ATOM 1254 O O . PRO B 1 43 ? 8.583 -22.664 -18.615 1.00 34.63 43 PRO B O 1
ATOM 1258 N N . VAL B 1 44 ? 9.952 -24.423 -18.940 1.00 34.20 44 VAL B N 1
ATOM 1259 C CA . VAL B 1 44 ? 10.611 -23.817 -20.088 1.00 33.24 44 VAL B CA 1
ATOM 1260 C C . VAL B 1 44 ? 9.615 -23.751 -21.233 1.00 31.24 44 VAL B C 1
ATOM 1261 O O . VAL B 1 44 ? 9.401 -22.693 -21.828 1.00 29.47 44 VAL B O 1
ATOM 1265 N N . TYR B 1 45 ? 9.012 -24.898 -21.528 1.00 28.32 45 TYR B N 1
ATOM 1266 C CA . TYR B 1 45 ? 7.977 -25.006 -22.554 1.00 32.01 45 TYR B CA 1
ATOM 1267 C C . TYR B 1 45 ? 6.862 -23.987 -22.363 1.00 34.04 45 TYR B C 1
ATOM 1268 O O . TYR B 1 45 ? 6.491 -23.276 -23.295 1.00 31.40 45 TYR B O 1
ATOM 1277 N N . ASP B 1 46 ? 6.344 -23.912 -21.141 1.00 34.36 46 ASP B N 1
ATOM 1278 C CA . ASP B 1 46 ? 5.251 -22.998 -20.825 1.00 35.44 46 ASP B CA 1
ATOM 1279 C C . ASP B 1 46 ? 5.637 -21.544 -21.066 1.00 37.32 46 ASP B C 1
ATOM 1280 O O . ASP B 1 46 ? 4.801 -20.728 -21.448 1.00 37.08 46 ASP B O 1
ATOM 1285 N N . SER B 1 47 ? 6.914 -21.229 -20.872 1.00 33.56 47 SER B N 1
ATOM 1286 C CA . SER B 1 47 ? 7.391 -19.860 -20.997 1.00 33.61 47 SER B CA 1
ATOM 1287 C C . SER B 1 47 ? 7.662 -19.454 -22.441 1.00 34.08 47 SER B C 1
ATOM 1288 O O . SER B 1 47 ? 7.731 -18.265 -22.754 1.00 30.13 47 SER B O 1
ATOM 1291 N N . LEU B 1 48 ? 7.802 -20.442 -23.317 1.00 30.42 48 LEU B N 1
ATOM 1292 C CA . LEU B 1 48 ? 8.193 -20.197 -24.701 1.00 32.33 48 LEU B CA 1
ATOM 1293 C C . LEU B 1 48 ? 7.025 -19.827 -25.604 1.00 32.47 48 LEU B C 1
ATOM 1294 O O . LEU B 1 48 ? 5.886 -20.238 -25.379 1.00 34.44 48 LEU B O 1
ATOM 1299 N N . ASP B 1 49 ? 7.330 -19.043 -26.629 1.00 31.12 49 ASP B N 1
ATOM 1300 C CA . ASP B 1 49 ? 6.380 -18.740 -27.690 1.00 33.90 49 ASP B CA 1
ATOM 1301 C C . ASP B 1 49 ? 6.189 -19.968 -28.575 1.00 38.17 49 ASP B C 1
ATOM 1302 O O . ASP B 1 49 ? 6.958 -20.929 -28.482 1.00 30.22 49 ASP B O 1
ATOM 1307 N N . ALA B 1 50 ? 5.184 -19.922 -29.447 1.00 32.94 50 ALA B N 1
ATOM 1308 C CA . ALA B 1 50 ? 4.807 -21.085 -30.249 1.00 36.26 50 ALA B CA 1
ATOM 1309 C C . ALA B 1 50 ? 5.931 -21.617 -31.138 1.00 29.28 50 ALA B C 1
ATOM 1310 O O . ALA B 1 50 ? 6.125 -22.830 -31.248 1.00 30.96 50 ALA B O 1
ATOM 1312 N N . VAL B 1 51 ? 6.686 -20.719 -31.756 1.00 34.01 51 VAL B N 1
ATOM 1313 C CA . VAL B 1 51 ? 7.751 -21.153 -32.651 1.00 32.88 51 VAL B CA 1
ATOM 1314 C C . VAL B 1 51 ? 8.865 -21.818 -31.852 1.00 30.33 51 VAL B C 1
ATOM 1315 O O . VAL B 1 51 ? 9.353 -22.888 -32.228 1.00 27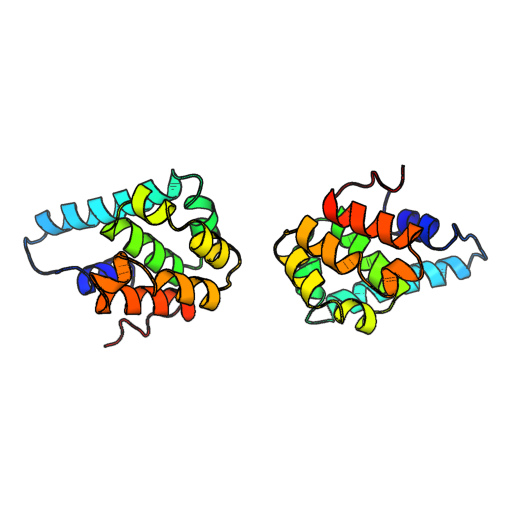.61 51 VAL B O 1
ATOM 1319 N N . ARG B 1 52 ? 9.248 -21.211 -30.735 1.00 28.96 52 ARG B N 1
ATOM 1320 C CA . ARG B 1 52 ? 10.322 -21.777 -29.927 1.00 30.66 52 ARG B CA 1
ATOM 1321 C C . ARG B 1 52 ? 9.878 -23.064 -29.225 1.00 28.69 52 ARG B C 1
ATOM 1322 O O . ARG B 1 52 ? 10.695 -23.940 -28.956 1.00 23.22 52 ARG B O 1
ATOM 1330 N N . ARG B 1 53 ? 8.583 -23.194 -28.950 1.00 26.82 53 ARG B N 1
ATOM 1331 C CA . ARG B 1 53 ? 8.053 -24.448 -28.419 1.00 24.90 53 ARG B CA 1
ATOM 1332 C C . ARG B 1 53 ? 8.337 -25.584 -29.396 1.00 25.97 53 ARG B C 1
ATOM 1333 O O . ARG B 1 53 ? 8.703 -26.691 -28.994 1.00 26.35 53 ARG B O 1
ATOM 1341 N N . ALA B 1 54 ? 8.181 -25.305 -30.688 1.00 25.46 54 ALA B N 1
ATOM 1342 C CA . ALA B 1 54 ? 8.441 -26.312 -31.714 1.00 28.06 54 ALA B CA 1
ATOM 1343 C C . ALA B 1 54 ? 9.904 -26.760 -31.707 1.00 24.17 54 ALA B C 1
ATOM 1344 O O . ALA B 1 54 ? 10.190 -27.947 -31.859 1.00 25.19 54 ALA B O 1
ATOM 1346 N N . ALA B 1 55 ? 10.817 -25.807 -31.530 1.00 25.88 55 ALA B N 1
ATOM 1347 C CA . ALA B 1 55 ? 12.242 -26.114 -31.450 1.00 26.36 55 ALA B CA 1
ATOM 1348 C C . ALA B 1 55 ? 12.523 -27.054 -30.279 1.00 28.32 55 ALA B C 1
ATOM 1349 O O . ALA B 1 55 ? 13.318 -27.984 -30.400 1.00 26.46 55 ALA B O 1
ATOM 1351 N N . LEU B 1 56 ? 11.853 -26.827 -29.152 1.00 25.91 56 LEU B N 1
ATOM 1352 C CA . LEU B 1 56 ? 12.044 -27.686 -27.989 1.00 26.07 56 LEU B CA 1
ATOM 1353 C C . LEU B 1 56 ? 11.451 -29.079 -28.225 1.00 26.36 56 LEU B C 1
ATOM 1354 O O . LEU B 1 56 ? 12.050 -30.084 -27.840 1.00 24.24 56 LEU B O 1
ATOM 1359 N N . ILE B 1 57 ? 10.275 -29.137 -28.852 1.00 25.02 57 ILE B N 1
ATOM 1360 C CA . ILE B 1 57 ? 9.668 -30.417 -29.220 1.00 25.64 57 ILE B CA 1
ATOM 1361 C C . ILE B 1 57 ? 10.598 -31.201 -30.147 1.00 27.80 57 ILE B C 1
ATOM 1362 O O . ILE B 1 57 ? 10.757 -32.422 -30.023 1.00 26.23 57 ILE B O 1
ATOM 1367 N N . ASN B 1 58 ? 11.199 -30.479 -31.085 1.00 25.77 58 ASN B N 1
ATOM 1368 C CA . ASN B 1 58 ? 12.156 -31.051 -32.018 1.00 26.02 58 ASN B CA 1
ATOM 1369 C C . ASN B 1 58 ? 13.287 -31.766 -31.276 1.00 27.67 58 ASN B C 1
ATOM 1370 O O . ASN B 1 58 ? 13.559 -32.939 -31.533 1.00 29.25 58 ASN B O 1
ATOM 1375 N N . MET B 1 59 ? 13.922 -31.065 -30.337 1.00 29.06 59 MET B N 1
ATOM 1376 C CA . MET B 1 59 ? 15.005 -31.647 -29.545 1.00 27.11 59 MET B CA 1
ATOM 1377 C C . MET B 1 59 ? 14.571 -32.903 -28.792 1.00 30.28 59 MET B C 1
ATOM 1378 O O . MET B 1 59 ? 15.291 -33.900 -28.753 1.00 28.10 59 MET B O 1
ATOM 1383 N N . VAL B 1 60 ? 13.394 -32.848 -28.182 1.00 27.41 60 VAL B N 1
ATOM 1384 C CA . VAL B 1 60 ? 12.901 -33.970 -27.396 1.00 27.63 60 VAL B CA 1
ATOM 1385 C C . VAL B 1 60 ? 12.529 -35.153 -28.293 1.00 29.41 60 VAL B C 1
ATOM 1386 O O . VAL B 1 60 ? 12.730 -36.310 -27.924 1.00 28.13 60 VAL B O 1
ATOM 1390 N N . PHE B 1 61 ? 11.998 -34.858 -29.474 1.00 27.91 61 PHE B N 1
ATOM 1391 C CA . PHE B 1 61 ? 11.722 -35.889 -30.471 1.00 29.20 61 PHE B CA 1
ATOM 1392 C C . PHE B 1 61 ? 13.011 -36.625 -30.840 1.00 32.29 61 PHE B C 1
ATOM 1393 O O . PHE B 1 61 ? 13.038 -37.854 -30.961 1.00 30.96 61 PHE B O 1
ATOM 1401 N N . GLN B 1 62 ? 14.087 -35.866 -30.993 1.00 28.30 62 GLN B N 1
ATOM 1402 C CA . GLN B 1 62 ? 15.354 -36.440 -31.438 1.00 27.98 62 GLN B CA 1
ATOM 1403 C C . GLN B 1 62 ? 16.080 -37.200 -30.329 1.00 30.27 62 GLN B C 1
ATOM 1404 O O . GLN B 1 62 ? 16.561 -38.313 -30.542 1.00 31.85 62 GLN B O 1
ATOM 1410 N N . MET B 1 63 ? 16.151 -36.598 -29.148 1.00 29.11 63 MET B N 1
ATOM 1411 C CA . MET B 1 63 ? 17.003 -37.101 -28.075 1.00 32.41 63 MET B CA 1
ATOM 1412 C C . MET B 1 63 ? 16.269 -37.731 -26.895 1.00 35.01 63 MET B C 1
ATOM 1413 O O . MET B 1 63 ? 16.896 -38.369 -26.048 1.00 32.95 63 MET B O 1
ATOM 1418 N N . GLY B 1 64 ? 14.959 -37.528 -26.814 1.00 30.98 64 GLY B N 1
ATOM 1419 C CA . GLY B 1 64 ? 14.199 -38.041 -25.688 1.00 34.98 64 GLY B CA 1
ATOM 1420 C C . GLY B 1 64 ? 14.154 -37.032 -24.556 1.00 35.65 64 GLY B C 1
ATOM 1421 O O . GLY B 1 64 ? 14.993 -36.134 -24.490 1.00 33.20 64 GLY B O 1
ATOM 1422 N N . GLU B 1 65 ? 13.185 -37.185 -23.657 1.00 35.19 65 GLU B N 1
ATOM 1423 C CA . GLU B 1 65 ? 12.974 -36.202 -22.600 1.00 35.45 65 GLU B CA 1
ATOM 1424 C C . GLU B 1 65 ? 14.147 -36.156 -21.622 1.00 36.16 65 GLU B C 1
ATOM 1425 O O . GLU B 1 65 ? 14.522 -35.079 -21.164 1.00 35.56 65 GLU B O 1
ATOM 1431 N N . THR B 1 66 ? 14.736 -37.311 -21.320 1.00 37.49 66 THR B N 1
ATOM 1432 C CA . THR B 1 66 ? 15.838 -37.365 -20.367 1.00 37.85 66 THR B CA 1
ATOM 1433 C C . THR B 1 66 ? 17.064 -36.672 -20.943 1.00 31.67 66 THR B C 1
ATOM 1434 O O . THR B 1 66 ? 17.754 -35.927 -20.248 1.00 35.98 66 THR B O 1
ATOM 1438 N N . GLY B 1 67 ? 17.310 -36.902 -22.227 1.00 31.86 67 GLY B N 1
ATOM 1439 C CA . GLY B 1 67 ? 18.427 -36.278 -22.907 1.00 31.29 67 GLY B CA 1
ATOM 1440 C C . GLY B 1 67 ? 18.345 -34.760 -22.898 1.00 27.36 67 GLY B C 1
ATOM 1441 O O . GLY B 1 67 ? 19.299 -34.080 -22.508 1.00 32.81 67 GLY B O 1
ATOM 1442 N N . VAL B 1 68 ? 17.203 -34.223 -23.315 1.00 29.79 68 VAL B N 1
ATOM 1443 C CA . VAL B 1 68 ? 17.049 -32.775 -23.411 1.00 28.59 68 VAL B CA 1
ATOM 1444 C C . VAL B 1 68 ? 17.044 -32.136 -22.025 1.00 33.71 68 VAL B C 1
ATOM 1445 O O . VAL B 1 68 ? 17.596 -31.052 -21.830 1.00 31.28 68 VAL B O 1
ATOM 1449 N N . ALA B 1 69 ? 16.452 -32.822 -21.053 1.00 31.68 69 ALA B N 1
ATOM 1450 C CA . ALA B 1 69 ? 16.390 -32.293 -19.694 1.00 33.73 69 ALA B CA 1
ATOM 1451 C C . ALA B 1 69 ? 17.788 -32.143 -19.092 1.00 33.77 69 ALA B C 1
ATOM 1452 O O . ALA B 1 69 ? 17.975 -31.425 -18.112 1.00 32.71 69 ALA B O 1
ATOM 1454 N N . GLY B 1 70 ? 18.765 -32.808 -19.702 1.00 33.05 70 GLY B N 1
ATOM 1455 C CA . GLY B 1 70 ? 20.147 -32.736 -19.265 1.00 32.04 70 GLY B CA 1
ATOM 1456 C C . GLY B 1 70 ? 20.839 -31.431 -19.620 1.00 32.94 70 GLY B C 1
ATOM 1457 O O . GLY B 1 70 ? 21.921 -31.140 -19.104 1.00 33.09 70 GLY B O 1
ATOM 1458 N N . PHE B 1 71 ? 20.229 -30.655 -20.515 1.00 30.37 71 PHE B N 1
ATOM 1459 C CA . PHE B 1 71 ? 20.762 -29.344 -20.897 1.00 31.47 71 PHE B CA 1
ATOM 1460 C C . PHE B 1 71 ? 20.359 -28.273 -19.888 1.00 30.69 71 PHE B C 1
ATOM 1461 O O . PHE B 1 71 ? 19.742 -27.278 -20.259 1.00 29.72 71 PHE B O 1
ATOM 1469 N N . THR B 1 72 ? 20.717 -28.473 -18.622 1.00 30.65 72 THR B N 1
ATOM 1470 C CA . THR B 1 72 ? 20.192 -27.656 -17.529 1.00 34.40 72 THR B CA 1
ATOM 1471 C C . THR B 1 72 ? 20.451 -26.164 -17.692 1.00 32.74 72 THR B C 1
ATOM 1472 O O . THR B 1 72 ? 19.536 -25.346 -17.558 1.00 30.93 72 THR B O 1
ATOM 1476 N N . HIS B 1 73 ? 21.695 -25.819 -17.998 1.00 29.01 73 HIS B N 1
ATOM 1477 C CA . HIS B 1 73 ? 22.101 -24.424 -18.110 1.00 29.06 73 HIS B CA 1
ATOM 1478 C C . HIS B 1 73 ? 21.452 -23.749 -19.312 1.00 30.20 73 HIS B C 1
ATOM 1479 O O . HIS B 1 73 ? 21.005 -22.602 -19.227 1.00 29.52 73 HIS B O 1
ATOM 1486 N N . SER B 1 74 ? 21.428 -24.457 -20.436 1.00 29.34 74 SER B N 1
ATOM 1487 C CA . SER B 1 74 ? 20.816 -23.936 -21.652 1.00 27.54 74 SER B CA 1
ATOM 1488 C C . SER B 1 74 ? 19.312 -23.771 -21.484 1.00 26.06 74 SER B C 1
ATOM 1489 O O . SER B 1 74 ? 18.742 -22.764 -21.904 1.00 29.62 74 SER B O 1
ATOM 1492 N N . LEU B 1 75 ? 18.670 -24.761 -20.869 1.00 27.36 75 LEU B N 1
ATOM 1493 C CA . LEU B 1 75 ? 17.230 -24.683 -20.626 1.00 29.24 75 LEU B CA 1
ATOM 1494 C C . LEU B 1 75 ? 16.876 -23.486 -19.747 1.00 30.39 75 LEU B C 1
ATOM 1495 O O . LEU B 1 75 ? 15.856 -22.831 -19.955 1.00 31.84 75 LEU B O 1
ATOM 1500 N N . HIS B 1 76 ? 17.717 -23.214 -18.754 1.00 27.06 76 HIS B N 1
ATOM 1501 C CA . HIS B 1 76 ? 17.503 -22.080 -17.860 1.00 28.24 76 HIS B CA 1
ATOM 1502 C C . HIS B 1 76 ? 17.570 -20.759 -18.623 1.00 32.15 76 HIS B C 1
ATOM 1503 O O . HIS B 1 76 ? 16.754 -19.868 -18.404 1.00 31.13 76 HIS B O 1
ATOM 1510 N N . ALA B 1 77 ? 18.548 -20.639 -19.516 1.00 29.13 77 ALA B N 1
ATOM 1511 C CA . ALA B 1 77 ? 18.680 -19.449 -20.354 1.00 28.45 77 ALA B CA 1
ATOM 1512 C C . ALA B 1 77 ? 17.445 -19.264 -21.233 1.00 29.42 77 ALA B C 1
ATOM 1513 O O . ALA B 1 77 ? 16.953 -18.151 -21.404 1.00 29.94 77 ALA B O 1
ATOM 1515 N N . LEU B 1 78 ? 16.951 -20.367 -21.789 1.00 27.05 78 LEU B N 1
ATOM 1516 C CA . LEU B 1 78 ? 15.759 -20.328 -22.629 1.00 28.33 78 LEU B CA 1
ATOM 1517 C C . LEU B 1 78 ? 14.557 -19.854 -21.827 1.00 29.11 78 LEU B C 1
ATOM 1518 O O . LEU B 1 78 ? 13.732 -19.076 -22.313 1.00 31.61 78 LEU B O 1
ATOM 1523 N N . GLN B 1 79 ? 14.471 -20.317 -20.585 1.00 28.10 79 GLN B N 1
ATOM 1524 C CA . GLN B 1 79 ? 13.334 -19.992 -19.737 1.00 29.50 79 GLN B CA 1
ATOM 1525 C C . GLN B 1 79 ? 13.277 -18.496 -19.439 1.00 31.32 79 GLN B C 1
ATOM 1526 O O . GLN B 1 79 ? 12.197 -17.925 -19.291 1.00 31.80 79 GLN B O 1
ATOM 1532 N N . HIS B 1 80 ? 14.438 -17.854 -19.365 1.00 28.23 80 HIS B N 1
ATOM 1533 C CA . HIS B 1 80 ? 14.468 -16.420 -19.083 1.00 30.43 80 HIS B CA 1
ATOM 1534 C C . HIS B 1 80 ? 14.757 -15.581 -20.327 1.00 35.56 80 HIS B C 1
ATOM 1535 O O . HIS B 1 80 ? 15.179 -14.425 -20.223 1.00 32.41 80 HIS B O 1
ATOM 1542 N N . LYS B 1 81 ? 14.515 -16.172 -21.495 1.00 32.14 81 LYS B N 1
ATOM 1543 C CA . LYS B 1 81 ? 14.618 -15.491 -22.785 1.00 30.85 81 LYS B CA 1
ATOM 1544 C C . LYS B 1 81 ? 15.999 -14.914 -23.070 1.00 34.94 81 LYS B C 1
ATOM 1545 O O . LYS B 1 81 ? 16.138 -13.892 -23.747 1.00 33.19 81 LYS B O 1
ATOM 1551 N N . HIS B 1 82 ? 17.024 -15.563 -22.538 1.00 32.06 82 HIS B N 1
ATOM 1552 C CA . HIS B 1 82 ? 18.388 -15.187 -22.875 1.00 31.19 82 HIS B CA 1
ATOM 1553 C C . HIS B 1 82 ? 18.862 -16.091 -24.011 1.00 34.22 82 HIS B C 1
ATOM 1554 O O . HIS B 1 82 ? 19.624 -17.038 -23.801 1.00 30.31 82 HIS B O 1
ATOM 1561 N N . TRP B 1 83 ? 18.388 -15.776 -25.215 1.00 33.03 83 TRP B N 1
ATOM 1562 C CA . TRP B 1 83 ? 18.535 -16.636 -26.384 1.00 34.05 83 TRP B CA 1
ATOM 1563 C C . TRP B 1 83 ? 19.988 -16.833 -26.829 1.00 34.46 83 TRP B C 1
ATOM 1564 O O . TRP B 1 83 ? 20.380 -17.952 -27.154 1.00 31.86 83 TRP B O 1
ATOM 1575 N N . ASP B 1 84 ? 20.786 -15.767 -26.862 1.00 34.35 84 ASP B N 1
ATOM 1576 C CA . ASP B 1 84 ? 22.180 -15.917 -27.284 1.00 33.27 84 ASP B CA 1
ATOM 1577 C C . ASP B 1 84 ? 22.969 -16.741 -26.281 1.00 34.24 84 ASP B C 1
ATOM 1578 O O . ASP B 1 84 ? 23.834 -17.534 -26.660 1.00 30.54 84 ASP B O 1
ATOM 1583 N N . HIS B 1 85 ? 22.672 -16.550 -24.999 1.00 32.50 85 HIS B N 1
ATOM 1584 C CA . HIS B 1 85 ? 23.340 -17.311 -23.955 1.00 34.84 85 HIS B CA 1
ATOM 1585 C C . HIS B 1 85 ? 23.052 -18.800 -24.137 1.00 34.00 85 HIS B C 1
ATOM 1586 O O . HIS B 1 85 ? 23.961 -19.638 -24.102 1.00 29.69 85 HIS B O 1
ATOM 1593 N N . ALA B 1 86 ? 21.779 -19.114 -24.354 1.00 33.16 86 ALA B N 1
ATOM 1594 C CA . ALA B 1 86 ? 21.359 -20.484 -24.624 1.00 30.52 86 ALA B CA 1
ATOM 1595 C C . ALA B 1 86 ? 22.050 -21.027 -25.868 1.00 28.36 86 ALA B C 1
ATOM 1596 O O . ALA B 1 86 ? 22.525 -22.160 -25.881 1.00 30.21 86 ALA B O 1
ATOM 1598 N N . ALA B 1 87 ? 22.103 -20.205 -26.910 1.00 29.33 87 ALA B N 1
ATOM 1599 C CA . ALA B 1 87 ? 22.692 -20.610 -28.180 1.00 29.28 87 ALA B CA 1
ATOM 1600 C C . ALA B 1 87 ? 24.166 -20.983 -28.049 1.00 29.91 87 ALA B C 1
ATOM 1601 O O . ALA B 1 87 ? 24.611 -21.967 -28.641 1.00 28.95 87 ALA B O 1
ATOM 1603 N N . VAL B 1 88 ? 24.917 -20.201 -27.278 1.00 29.66 88 VAL B N 1
ATOM 1604 C CA . VAL B 1 88 ? 26.338 -20.475 -27.064 1.00 31.16 88 VAL B CA 1
ATOM 1605 C C . VAL B 1 88 ? 26.569 -21.862 -26.476 1.00 35.17 88 VAL B C 1
ATOM 1606 O O . VAL B 1 88 ? 27.385 -22.635 -26.976 1.00 35.86 88 VAL B O 1
ATOM 1610 N N . HIS B 1 89 ? 25.810 -22.187 -25.438 1.00 33.74 89 HIS B N 1
ATOM 1611 C CA . HIS B 1 89 ? 25.973 -23.457 -24.751 1.00 35.08 89 HIS B CA 1
ATOM 1612 C C . HIS B 1 89 ? 25.437 -24.625 -25.582 1.00 33.70 89 HIS B C 1
ATOM 1613 O O . HIS B 1 89 ? 26.068 -25.680 -25.635 1.00 35.06 89 HIS B O 1
ATOM 1620 N N . LEU B 1 90 ? 24.294 -24.443 -26.243 1.00 32.29 90 LEU B N 1
ATOM 1621 C CA . LEU B 1 90 ? 23.732 -25.508 -27.079 1.00 27.11 90 LEU B CA 1
ATOM 1622 C C . LEU B 1 90 ? 24.641 -25.853 -28.256 1.00 31.51 90 LEU B C 1
ATOM 1623 O O . LEU B 1 90 ? 24.682 -27.001 -28.700 1.00 31.84 90 LEU B O 1
ATOM 1628 N N . ALA B 1 91 ? 25.356 -24.870 -28.760 1.00 31.27 91 ALA B N 1
ATOM 1629 C CA . ALA B 1 91 ? 26.303 -25.079 -29.841 1.00 37.22 91 ALA B CA 1
ATOM 1630 C C . ALA B 1 91 ? 27.528 -25.891 -29.457 1.00 39.90 91 ALA B C 1
ATOM 1631 O O . ALA B 1 91 ? 28.137 -26.493 -30.289 1.00 41.86 91 ALA B O 1
ATOM 1633 N N . LYS B 1 92 ? 27.906 -25.817 -28.197 1.00 39.19 92 LYS B N 1
ATOM 1634 C CA . LYS B 1 92 ? 28.935 -26.651 -27.618 1.00 37.63 92 LYS B CA 1
ATOM 1635 C C . LYS B 1 92 ? 28.392 -27.932 -26.990 1.00 44.95 92 LYS B C 1
ATOM 1636 O O . LYS B 1 92 ? 28.476 -28.116 -25.793 1.00 50.66 92 LYS B O 1
ATOM 1642 N N . SER B 1 93 ? 27.840 -28.820 -27.791 1.00 42.43 93 SER B N 1
ATOM 1643 C CA . SER B 1 93 ? 27.250 -30.016 -27.244 1.00 37.64 93 SER B CA 1
ATOM 1644 C C . SER B 1 93 ? 27.530 -31.205 -28.103 1.00 34.93 93 SER B C 1
ATOM 1645 O O . SER B 1 93 ? 27.767 -31.066 -29.256 1.00 35.48 93 SER B O 1
ATOM 1648 N N . ARG B 1 94 ? 27.519 -32.374 -27.494 1.00 34.52 94 ARG B N 1
ATOM 1649 C CA . ARG B 1 94 ? 27.593 -33.605 -28.271 1.00 39.23 94 AR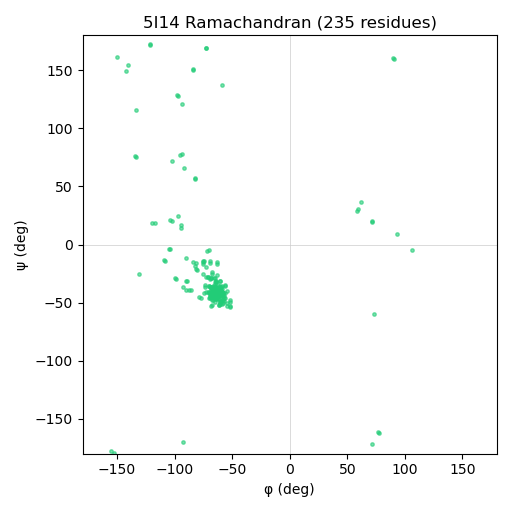G B CA 1
ATOM 1650 C C . ARG B 1 94 ? 26.483 -33.606 -29.312 1.00 38.23 94 ARG B C 1
ATOM 1651 O O . ARG B 1 94 ? 26.690 -34.012 -30.457 1.00 34.73 94 ARG B O 1
ATOM 1659 N N . TRP B 1 95 ? 25.304 -33.135 -28.906 1.00 34.66 95 TRP B N 1
ATOM 1660 C CA . TRP B 1 95 ? 24.180 -33.006 -29.815 1.00 35.28 95 TRP B CA 1
ATOM 1661 C C . TRP B 1 95 ? 24.558 -32.238 -31.072 1.00 28.23 95 TRP B C 1
ATOM 1662 O O . TRP B 1 95 ? 24.363 -32.730 -32.182 1.00 30.82 95 TRP B O 1
ATOM 1673 N N . TYR B 1 96 ? 25.114 -31.043 -30.891 1.00 29.84 96 TYR B N 1
ATOM 1674 C CA . TYR B 1 96 ? 25.450 -30.183 -32.015 1.00 31.45 96 TYR B CA 1
ATOM 1675 C C . TYR B 1 96 ? 26.506 -30.835 -32.892 1.00 36.17 96 TYR B C 1
ATOM 1676 O O . TYR B 1 96 ? 26.389 -30.840 -34.112 1.00 36.01 96 TYR B O 1
ATOM 1685 N N . ASN B 1 97 ? 27.520 -31.414 -32.261 1.00 33.13 97 ASN B N 1
ATOM 1686 C CA . ASN B 1 97 ? 28.655 -31.947 -33.001 1.00 39.79 97 ASN B CA 1
ATOM 1687 C C . ASN B 1 97 ? 28.296 -33.262 -33.690 1.00 40.92 97 ASN B C 1
ATOM 1688 O O . ASN B 1 97 ? 29.013 -33.720 -34.577 1.00 46.27 97 ASN B O 1
ATOM 1693 N N . GLN B 1 98 ? 27.171 -33.858 -33.301 1.00 35.62 98 GLN B N 1
ATOM 1694 C CA . GLN B 1 98 ? 26.715 -35.090 -33.946 1.00 37.22 98 GLN B CA 1
ATOM 1695 C C . GLN B 1 98 ? 25.801 -34.826 -35.142 1.00 38.45 98 GLN B C 1
ATOM 1696 O O . GLN B 1 98 ? 25.876 -35.520 -36.155 1.00 38.36 98 GLN B O 1
ATOM 1698 N N . THR B 1 99 ? 24.929 -33.831 -35.021 1.00 32.65 99 THR B N 1
ATOM 1699 C CA . THR B 1 99 ? 24.110 -33.411 -36.155 1.00 34.15 99 THR B CA 1
ATOM 1700 C C . THR B 1 99 ? 24.114 -31.890 -36.268 1.00 38.53 99 THR B C 1
ATOM 1701 O O . THR B 1 99 ? 23.134 -31.227 -35.902 1.00 36.31 99 THR B O 1
ATOM 1705 N N . PRO B 1 100 ? 25.220 -31.326 -36.779 1.00 37.91 100 PRO B N 1
ATOM 1706 C CA . PRO B 1 100 ? 25.445 -29.875 -36.757 1.00 35.74 100 PRO B CA 1
ATOM 1707 C C . PRO B 1 100 ? 24.480 -29.069 -37.609 1.00 35.60 100 PRO B C 1
ATOM 1708 O O . PRO B 1 100 ? 24.101 -27.968 -37.210 1.00 34.81 100 PRO B O 1
ATOM 1712 N N . ASN B 1 101 ? 24.080 -29.610 -38.752 1.00 37.60 101 ASN B N 1
ATOM 1713 C CA . ASN B 1 101 ? 23.210 -28.879 -39.655 1.00 36.91 101 ASN B CA 1
ATOM 1714 C C . ASN B 1 101 ? 21.829 -28.738 -39.040 1.00 36.13 101 ASN B C 1
ATOM 1715 O O . ASN B 1 101 ? 21.238 -27.661 -39.054 1.00 36.51 101 ASN B O 1
ATOM 1720 N N . ARG B 1 102 ? 21.338 -29.835 -38.483 1.00 33.94 102 ARG B N 1
ATOM 1721 C CA . ARG B 1 102 ? 20.046 -29.838 -37.808 1.00 36.45 102 ARG B CA 1
ATOM 1722 C C . ARG B 1 102 ? 20.085 -29.009 -36.529 1.00 35.12 102 ARG B C 1
ATOM 1723 O O . ARG B 1 102 ? 19.200 -28.191 -36.289 1.00 34.87 102 ARG B O 1
ATOM 1731 N N . ALA B 1 103 ? 21.111 -29.226 -35.710 1.00 30.72 103 ALA B N 1
ATOM 1732 C CA . ALA B 1 103 ? 21.229 -28.512 -34.445 1.00 31.57 103 ALA B CA 1
ATOM 1733 C C . ALA B 1 103 ? 21.311 -27.000 -34.654 1.00 32.98 103 ALA B C 1
ATOM 1734 O O . ALA B 1 103 ? 20.785 -26.231 -33.850 1.00 31.79 103 ALA B O 1
ATOM 1736 N N . LYS B 1 104 ? 21.967 -26.574 -35.731 1.00 33.98 104 LYS B N 1
ATOM 1737 C CA . LYS B 1 104 ? 22.090 -25.151 -36.023 1.00 36.45 104 LYS B CA 1
ATOM 1738 C C . LYS B 1 104 ? 20.733 -24.537 -36.358 1.00 35.35 104 LYS B C 1
ATOM 1739 O O . LYS B 1 104 ? 20.414 -23.436 -35.906 1.00 35.10 104 LYS B O 1
ATOM 1745 N N . ARG B 1 105 ? 19.924 -25.259 -37.127 1.00 32.87 105 ARG B N 1
ATOM 1746 C CA . ARG B 1 105 ? 18.585 -24.783 -37.466 1.00 36.29 105 ARG B CA 1
ATOM 1747 C C . ARG B 1 105 ? 17.734 -24.613 -36.212 1.00 32.34 105 ARG B C 1
ATOM 1748 O O . ARG B 1 105 ? 17.050 -23.600 -36.050 1.00 32.21 105 ARG B O 1
ATOM 1756 N N . VAL B 1 106 ? 17.795 -25.599 -35.323 1.00 34.72 106 VAL B N 1
ATOM 1757 C CA . VAL B 1 106 ? 17.020 -25.567 -34.084 1.00 32.07 106 VAL B CA 1
ATOM 1758 C C . VAL B 1 106 ? 17.483 -24.416 -33.195 1.00 32.19 106 VAL B C 1
ATOM 1759 O O . VAL B 1 106 ? 16.672 -23.660 -32.669 1.00 30.28 106 VAL B O 1
ATOM 1763 N N . ILE B 1 107 ? 18.795 -24.275 -33.045 1.00 28.59 107 ILE B N 1
ATOM 1764 C CA . ILE B 1 107 ? 19.350 -23.204 -32.228 1.00 29.65 107 ILE B CA 1
ATOM 1765 C C . ILE B 1 107 ? 19.001 -21.835 -32.806 1.00 28.89 107 ILE B C 1
ATOM 1766 O O . ILE B 1 107 ? 18.662 -20.909 -32.064 1.00 33.04 107 ILE B O 1
ATOM 1771 N N . THR B 1 108 ? 19.074 -21.712 -34.128 1.00 32.37 108 THR B N 1
ATOM 1772 C CA . THR B 1 108 ? 18.721 -20.464 -34.798 1.00 31.69 108 THR B CA 1
ATOM 1773 C C . THR B 1 108 ? 17.255 -20.131 -34.544 1.00 30.95 108 THR B C 1
ATOM 1774 O O . THR B 1 108 ? 16.891 -18.969 -34.360 1.00 34.50 108 THR B O 1
ATOM 1778 N N . THR B 1 109 ? 16.424 -21.167 -34.505 1.00 32.71 109 THR B N 1
ATOM 1779 C CA . THR B 1 109 ? 15.005 -21.005 -34.213 1.00 31.66 109 THR B CA 1
ATOM 1780 C C . THR B 1 109 ? 14.823 -20.463 -32.799 1.00 34.37 109 THR B C 1
ATOM 1781 O O . THR B 1 109 ? 13.980 -19.600 -32.559 1.00 33.03 109 THR B O 1
ATOM 1785 N N . PHE B 1 110 ? 15.626 -20.965 -31.865 1.00 31.89 110 PHE B N 1
ATOM 1786 C CA . PHE B 1 110 ? 15.617 -20.451 -30.500 1.00 30.03 110 PHE B CA 1
ATOM 1787 C C . PHE B 1 110 ? 16.058 -18.983 -30.452 1.00 34.64 110 PHE B C 1
ATOM 1788 O O . PHE B 1 110 ? 15.504 -18.194 -29.691 1.00 34.91 110 PHE B O 1
ATOM 1796 N N . ARG B 1 111 ? 17.055 -18.622 -31.258 1.00 33.11 111 ARG B N 1
ATOM 1797 C CA . ARG B 1 111 ? 17.578 -17.255 -31.251 1.00 36.17 111 ARG B CA 1
ATOM 1798 C C . ARG B 1 111 ? 16.602 -16.238 -31.836 1.00 39.64 111 ARG B C 1
ATOM 1799 O O . ARG B 1 111 ? 16.461 -15.134 -31.303 1.00 41.40 111 ARG B O 1
ATOM 1807 N N . THR B 1 112 ? 15.936 -16.602 -32.928 1.00 34.59 112 THR B N 1
ATOM 1808 C CA . THR B 1 112 ? 15.131 -15.639 -33.679 1.00 37.11 112 THR B CA 1
ATOM 1809 C C . THR B 1 112 ? 13.643 -15.721 -33.366 1.00 37.64 112 THR B C 1
ATOM 1810 O O . THR B 1 112 ? 12.916 -14.729 -33.481 1.00 37.22 112 THR B O 1
ATOM 1814 N N . GLY B 1 113 ? 13.187 -16.911 -32.992 1.00 33.63 113 GLY B N 1
ATOM 1815 C CA . GLY B 1 113 ? 11.773 -17.130 -32.761 1.00 33.90 113 GLY B CA 1
ATOM 1816 C C . GLY B 1 113 ? 10.996 -17.125 -34.064 1.00 35.34 113 GLY B C 1
ATOM 1817 O O . GLY B 1 113 ? 9.788 -16.924 -34.070 1.00 33.02 113 GLY B O 1
ATOM 1818 N N . THR B 1 114 ? 11.705 -17.342 -35.170 1.00 35.70 114 THR B N 1
ATOM 1819 C CA . THR B 1 114 ? 11.097 -17.410 -36.495 1.00 35.33 114 THR B CA 1
ATOM 1820 C C . THR B 1 114 ? 11.371 -18.754 -37.161 1.00 37.24 114 THR B C 1
ATOM 1821 O O . THR B 1 114 ? 12.154 -19.564 -36.654 1.00 35.47 114 THR B O 1
ATOM 1825 N N . TRP B 1 115 ? 10.738 -18.986 -38.306 1.00 35.49 115 TRP B N 1
ATOM 1826 C CA . TRP B 1 115 ? 10.958 -20.224 -39.046 1.00 36.84 115 TRP B CA 1
ATOM 1827 C C . TRP B 1 115 ? 12.041 -20.034 -40.107 1.00 38.91 115 TRP B C 1
ATOM 1828 O O . TRP B 1 115 ? 12.195 -20.871 -40.996 1.00 37.74 115 TRP B O 1
ATOM 1839 N N . ASP B 1 116 ? 12.793 -18.940 -39.993 1.00 38.59 116 ASP B N 1
ATOM 1840 C CA . ASP B 1 116 ? 13.740 -18.510 -41.025 1.00 44.24 116 ASP B CA 1
ATOM 1841 C C . ASP B 1 116 ? 14.788 -19.559 -41.397 1.00 44.54 116 ASP B C 1
ATOM 1842 O O . ASP B 1 116 ? 15.189 -19.657 -42.555 1.00 47.19 116 ASP B O 1
ATOM 1847 N N . ALA B 1 117 ? 15.222 -20.345 -40.418 1.00 41.43 117 ALA B N 1
ATOM 1848 C CA . ALA B 1 117 ? 16.249 -21.353 -40.654 1.00 42.36 117 ALA B CA 1
ATOM 1849 C C . ALA B 1 117 ? 15.738 -22.523 -41.499 1.00 43.98 117 ALA B C 1
ATOM 1850 O O . ALA B 1 117 ? 16.511 -23.406 -41.870 1.00 46.90 117 ALA B O 1
ATOM 1852 N N . TYR B 1 118 ? 14.447 -22.522 -41.820 1.00 41.57 118 TYR B N 1
ATOM 1853 C CA . TYR B 1 118 ? 13.865 -23.604 -42.607 1.00 44.65 118 TYR B CA 1
ATOM 1854 C C . TYR B 1 118 ? 13.325 -23.101 -43.943 1.00 46.43 118 TYR B C 1
ATOM 1855 O O . TYR B 1 118 ? 12.540 -23.782 -44.601 1.00 49.40 118 TYR B O 1
ATOM 1864 N N . LYS B 1 119 ? 13.783 -21.922 -44.355 1.00 52.17 119 LYS B N 1
ATOM 1865 C CA . LYS B 1 119 ? 13.357 -21.323 -45.617 1.00 50.98 119 LYS B CA 1
ATOM 1866 C C . LYS B 1 119 ? 14.247 -21.771 -46.774 1.00 56.21 119 LYS B C 1
ATOM 1867 O O . LYS B 1 119 ? 13.890 -22.679 -47.526 1.00 60.61 119 LYS B O 1
#

Secondary structure (DSSP, 8-state):
--HHHHHHHHS---TTHHHHHHHHHHHHHHHHHHHHH-TTTHHHHHHS-HHHHHHHHHHHHHH-HHHHHT-HHHHHHHHTT-HHHHHHHHTSSHHHHHSHHHHHHHHHHHHHSSSGGG--/--HHHHHHHHTTS----SSHHHHHHHHHHHHHHHHHT-TTHHHHHHHS-HHHHHHHHHHHHHH-HHHHHT-HHHHHHHHTT-HHHHHHHHHSSHHHHHSHHHHHHHHHHHHHSSSGGG-

Organism: Enterobacteria phage T4 (NCBI:txid10665)

Sequence (239 aa):
MNIFEMLRIDEGGGSGGDEAEKLFNQDVDAAVRGILRNAKLKPVYDSLDAVRRAALINMVFQMGETGVAGFTHSLHALQHKHWDHAAVHLAKSRWYNQTPNRAKRVITTFRTGTWDAYKNMNIFEMLRIDEGGGSGGDEAEKLFNQDVDAAVRGILRNAKLKPVYDSLDAVRRAALINMVFQMGETGVAGFTHSLHALQHKHWDHAAVHLAKSRWYNQTPNRAKRVITTFRTGTWDAYK

Nearest PDB structures (foldseek):
  5i14-assembly2_B  TM=1.008E+00  e=7.368E-17  Tequatrovirus T4
  5i14-assembly1_A  TM=9.908E-01  e=1.796E-16  Tequatrovirus T4
  5zhp-assembly2_B  TM=9.820E-01  e=1.621E-14  Rattus norvegicus
  4u15-assembly2_B  TM=9.833E-01  e=5.586E-14  Rattus norvegicus
  2hul-assembly1_A  TM=9.646E-01  e=5.717E-13  Tequatrovirus T4

GO terms:
  GO:0003796 lysozyme activity (F, IDA)

CATH classification: 1.10.530.40

B-factor: mean 37.11, std 8.58, range [22.45, 72.16]

Solvent-accessible surface area: 12631 Å² total; per-residue (Å²): 86,64,23,83,83,0,0,76,88,20,60,79,24,88,89,58,51,115,138,27,79,60,119,22,52,104,77,4,77,41,5,40,134,3,0,74,167,25,93,91,0,83,56,5,19,69,42,11,56,85,29,26,76,5,0,0,9,0,3,6,41,56,60,28,27,113,32,0,9,56,41,78,100,5,8,79,5,2,64,30,107,56,41,83,74,0,8,81,69,2,38,164,17,201,12,56,116,138,50,60,111,22,0,121,61,0,11,34,0,0,123,66,16,55,54,104,26,14,88,142,90,64,25,90,89,0,0,33,78,15,72,73,47,57,102,47,76,131,80,45,105,143,102,42,70,99,62,5,61,56,6,34,158,4,0,75,185,25,92,88,0,86,53,4,26,66,41,7,55,81,28,25,75,5,0,0,11,0,2,6,45,57,57,31,36,116,35,0,9,57,40,76,95,4,8,78,6,2,55,28,107,58,43,87,75,0,10,80,64,2,38,161,15,216,13,48,113,70,49,60,110,18,0,123,60,0,11,34,0,0,112,58,16,49,66,102,30,20,133

Radius of gyration: 24.14 Å; Cα contacts (8 Å, |Δi|>4): 250; chains: 2; bounding box: 32×62×61 Å